Protein AF-A0A9D8X9P7-F1 (afdb_monomer_lite)

pLDDT: mean 72.31, std 16.25, range [37.06, 95.81]

Foldseek 3Di:
DPDDPPVVVVVVVVVVVDDPPVVVVVVVVVVVVVVVVVVVVVVVVVVVVVVVPDDDDFADQDLVPVCCVPCVQVVQDDSNPDGHDDDDPDDDDDPDDPDDFADPHNDPPVPDDDDDCQQWHWPDWDADPVSQKIWTWTARNQHNGDIDTWIWGDDPPNHVDIDTDWDFPDDPDDLAGWIDTPPDIDHSDDDAFAEDQDDDDPCQDCPSVVNGSDDDFQDWHQHPVVRFIWTQHPVGIDTDDDD

Sequence (243 aa):
MKRFFVTSVLLLMAATISLPASAQKRAKQIEQLTQMVEALTAKVDSLQREVDNRVPVSKPIDPEWEKWQDVRYNYGFNTAHQPIFNTVDGVLESTVMLSVRGGRGRWNNQGRPTSAFVDGGHLFEGWNGTETCRLTMLIGKYAPDLACIQVYSPKGLYRDVRHFGWVKIGSDEKNQGVDFGRYWAKTFVPFSLAALNKTPEGIHYENCQLESVGVPVGTLYYDTTVGKVRCYTNEGWRYLSFE

Radius of gyration: 32.6 Å; chains: 1; bounding box: 74×93×65 Å

Secondary structure (DSSP, 8-state):
---SSSHHHHHHHHTTS-S-HHHHHHHHHHHHHHHHHHHHHHHHHHHHHHHHT-------B-TT-GGGGSHHHHTT--TTTSBPP----S----SS-------S-S---TTS-SSS-TT-EEEEEEE-TTSS-EEEEEESSSSTT-EEEEEEE-BTTTBSS-EE--EEES-SSTT-SEEE-SS-EEESS--PPPEESSPPS-----BTTTTBSSPPTT-EEEETTTTEEEEEETTEEEEPPP-

Structure (mmCIF, N/CA/C/O backbone):
data_AF-A0A9D8X9P7-F1
#
_entry.id   AF-A0A9D8X9P7-F1
#
loop_
_atom_site.group_PDB
_atom_site.id
_atom_site.type_symbol
_atom_site.label_atom_id
_atom_site.label_alt_id
_atom_site.label_comp_id
_atom_site.label_asym_id
_atom_site.label_entity_id
_atom_site.label_seq_id
_atom_site.pdbx_PDB_ins_code
_atom_site.Cartn_x
_atom_site.Cartn_y
_atom_site.Cartn_z
_atom_site.occupancy
_atom_site.B_iso_or_equiv
_atom_site.auth_seq_id
_atom_site.auth_comp_id
_atom_site.auth_asym_id
_atom_site.auth_atom_id
_atom_site.pdbx_PDB_model_num
ATOM 1 N N . MET A 1 1 ? 47.418 69.200 -35.444 1.00 39.53 1 MET A N 1
ATOM 2 C CA . MET A 1 1 ? 46.111 69.897 -35.453 1.00 39.53 1 MET A CA 1
ATOM 3 C C . MET A 1 1 ? 45.078 69.056 -34.701 1.00 39.53 1 MET A C 1
ATOM 5 O O . MET A 1 1 ? 44.581 68.074 -35.228 1.00 39.53 1 MET A O 1
ATOM 9 N N . LYS A 1 2 ? 44.826 69.400 -33.430 1.00 43.88 2 LYS A N 1
ATOM 10 C CA . LYS A 1 2 ? 43.964 68.693 -32.460 1.00 43.88 2 LYS A CA 1
ATOM 11 C C . LYS A 1 2 ? 42.521 69.243 -32.461 1.00 43.88 2 LYS A C 1
ATOM 13 O O . LYS A 1 2 ? 42.097 69.832 -31.474 1.00 43.88 2 LYS A O 1
ATOM 18 N N . ARG A 1 3 ? 41.771 69.119 -33.564 1.00 43.03 3 ARG A N 1
ATOM 19 C CA . ARG A 1 3 ? 40.379 69.637 -33.634 1.00 43.03 3 ARG A CA 1
ATOM 20 C C . ARG A 1 3 ? 39.313 68.682 -34.185 1.00 43.03 3 ARG A C 1
ATOM 22 O O . ARG A 1 3 ? 38.150 69.050 -34.181 1.00 43.03 3 ARG A O 1
ATOM 29 N N . PHE A 1 4 ? 39.662 67.453 -34.567 1.00 37.06 4 PHE A N 1
ATOM 30 C CA . PHE A 1 4 ? 38.700 66.523 -35.184 1.00 37.06 4 PHE A CA 1
ATOM 31 C C . PHE A 1 4 ? 38.094 65.465 -34.248 1.00 37.06 4 PHE A C 1
ATOM 33 O O . PHE A 1 4 ? 37.226 64.716 -34.675 1.00 37.06 4 PHE A O 1
ATOM 40 N N . PHE A 1 5 ? 38.501 65.402 -32.975 1.00 40.38 5 PHE A N 1
ATOM 41 C CA . PHE A 1 5 ? 38.044 64.339 -32.064 1.00 40.38 5 PHE A CA 1
ATOM 42 C C . PHE A 1 5 ? 36.845 64.710 -31.176 1.00 40.38 5 PHE A C 1
ATOM 44 O O . PHE A 1 5 ? 36.192 63.824 -30.638 1.00 40.38 5 PHE A O 1
ATOM 51 N N . VAL A 1 6 ? 36.519 66.000 -31.028 1.00 44.41 6 VAL A N 1
ATOM 52 C CA . VAL A 1 6 ? 35.451 66.449 -30.108 1.00 44.41 6 VAL A CA 1
ATOM 53 C C . VAL A 1 6 ? 34.081 66.531 -30.800 1.00 44.41 6 VAL A C 1
ATOM 55 O O . VAL A 1 6 ? 33.050 66.371 -30.156 1.00 44.41 6 VAL A O 1
ATOM 58 N N . THR A 1 7 ? 34.038 66.685 -32.124 1.00 42.19 7 THR A N 1
ATOM 59 C CA . THR A 1 7 ? 32.785 66.810 -32.889 1.00 42.19 7 THR A CA 1
ATOM 60 C C . THR A 1 7 ? 32.080 65.475 -33.154 1.00 42.19 7 THR A C 1
ATOM 62 O O . THR A 1 7 ? 30.856 65.451 -33.242 1.00 42.19 7 THR A O 1
ATOM 65 N N . SER A 1 8 ? 32.806 64.353 -33.207 1.00 40.41 8 SER A N 1
ATOM 66 C CA . SER A 1 8 ? 32.207 63.042 -33.516 1.00 40.41 8 SER A CA 1
ATOM 67 C C . SER A 1 8 ? 31.489 62.387 -32.328 1.00 40.41 8 SER A C 1
ATOM 69 O O . SER A 1 8 ? 30.554 61.618 -32.532 1.00 40.41 8 SER A O 1
ATOM 71 N N . VAL A 1 9 ? 31.864 62.715 -31.086 1.00 43.59 9 VAL A N 1
ATOM 72 C CA . VAL A 1 9 ? 31.219 62.159 -29.877 1.00 43.59 9 VAL A CA 1
ATOM 73 C C . VAL A 1 9 ? 29.917 62.902 -29.535 1.00 43.59 9 VAL A C 1
ATOM 75 O O . VAL A 1 9 ? 28.959 62.292 -29.066 1.00 43.59 9 VAL A O 1
ATOM 78 N N . LEU A 1 10 ? 29.830 64.198 -29.852 1.00 41.50 10 LEU A N 1
ATOM 79 C CA . LEU A 1 10 ? 28.613 64.997 -29.658 1.00 41.50 10 LEU A CA 1
ATOM 80 C C . LEU A 1 10 ? 27.507 64.678 -30.681 1.00 41.50 10 LEU A C 1
ATOM 82 O O . LEU A 1 10 ? 26.331 64.777 -30.341 1.00 41.50 10 LEU A O 1
ATOM 86 N N . LEU A 1 11 ? 27.852 64.221 -31.894 1.00 42.88 11 LEU A N 1
ATOM 87 C CA . LEU A 1 11 ? 26.852 63.807 -32.889 1.00 42.88 11 LEU A CA 1
ATOM 88 C C . LEU A 1 11 ? 26.182 62.463 -32.552 1.00 42.88 11 LEU A C 1
ATOM 90 O O . LEU A 1 11 ? 25.001 62.288 -32.849 1.00 42.88 11 LEU A O 1
ATOM 94 N N . LEU A 1 12 ? 26.889 61.538 -31.889 1.00 44.09 12 LEU A N 1
ATOM 95 C CA . LEU A 1 12 ? 26.288 60.274 -31.441 1.00 44.09 12 LEU A CA 1
ATOM 96 C C . LEU A 1 12 ? 25.340 60.456 -30.244 1.00 44.09 12 LEU A C 1
ATOM 98 O O . LEU A 1 12 ? 24.358 59.726 -30.137 1.00 44.09 12 LEU A O 1
ATOM 102 N N . MET A 1 13 ? 25.583 61.449 -29.382 1.00 41.75 13 MET A N 1
ATOM 103 C CA . MET A 1 13 ? 24.691 61.773 -28.257 1.00 41.75 13 MET A CA 1
ATOM 104 C C . MET A 1 13 ? 23.422 62.535 -28.683 1.00 41.75 13 MET A C 1
ATOM 106 O O . MET A 1 13 ? 22.433 62.513 -27.959 1.00 41.75 13 MET A O 1
ATOM 110 N N . ALA A 1 14 ? 23.415 63.187 -29.852 1.00 43.28 14 ALA A N 1
ATOM 111 C CA . ALA A 1 14 ? 22.240 63.902 -30.368 1.00 43.28 14 ALA A CA 1
ATOM 112 C C . ALA A 1 14 ? 21.303 63.017 -31.217 1.00 43.28 14 ALA A C 1
ATOM 114 O O . ALA A 1 14 ? 20.108 63.300 -31.326 1.00 43.28 14 ALA A O 1
ATOM 115 N N . ALA A 1 15 ? 21.810 61.918 -31.785 1.00 43.78 15 ALA A N 1
ATOM 116 C CA . ALA A 1 15 ? 21.015 60.988 -32.593 1.00 43.78 15 ALA A CA 1
ATOM 117 C C . ALA A 1 15 ? 20.069 60.097 -31.764 1.00 43.78 15 ALA A C 1
ATOM 119 O O . ALA A 1 15 ? 19.165 59.470 -32.313 1.00 43.78 15 ALA A O 1
ATOM 120 N N . THR A 1 16 ? 20.220 60.066 -30.439 1.00 48.28 16 THR A N 1
ATOM 121 C CA . THR A 1 16 ? 19.308 59.338 -29.545 1.00 48.28 16 THR A CA 1
ATOM 122 C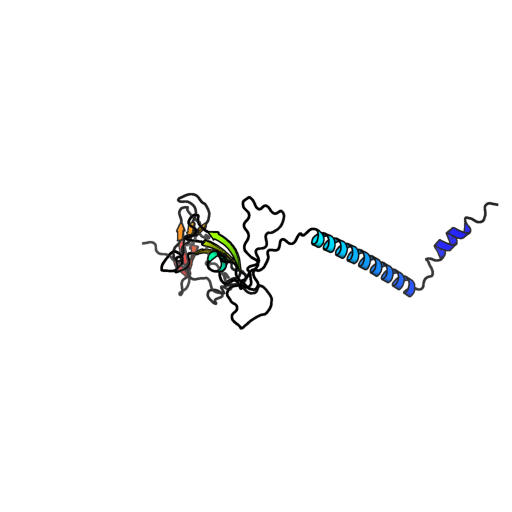 C . THR A 1 16 ? 18.041 60.132 -29.197 1.00 48.28 16 THR A C 1
ATOM 124 O O . THR A 1 16 ? 17.079 59.540 -28.708 1.00 48.28 16 THR A O 1
ATOM 127 N N . ILE A 1 17 ? 17.981 61.439 -29.500 1.00 53.12 17 ILE A N 1
ATOM 128 C CA . ILE A 1 17 ? 16.864 62.321 -29.099 1.00 53.12 17 ILE A CA 1
ATOM 129 C C . ILE A 1 17 ? 15.788 62.486 -30.200 1.00 53.12 17 ILE A C 1
ATOM 131 O O . ILE A 1 17 ? 14.725 63.037 -29.939 1.00 53.12 17 ILE A O 1
ATOM 135 N N . SER A 1 18 ? 15.979 61.967 -31.420 1.00 54.81 18 SER A N 1
ATOM 136 C CA . SER A 1 18 ? 15.056 62.235 -32.547 1.00 54.81 18 SER A CA 1
ATOM 137 C C . SER A 1 18 ? 14.603 61.004 -33.344 1.00 54.81 18 SER A C 1
ATOM 139 O O . SER A 1 18 ? 14.322 61.089 -34.538 1.00 54.81 18 SER A O 1
ATOM 141 N N . LEU A 1 19 ? 14.456 59.849 -32.692 1.00 55.78 19 LEU A N 1
ATOM 142 C CA . LEU A 1 19 ? 13.673 58.752 -33.271 1.00 55.78 19 LEU A CA 1
ATOM 143 C C . LEU A 1 19 ? 12.176 59.004 -33.011 1.00 55.78 19 LEU A C 1
ATOM 145 O O . LEU A 1 19 ? 11.810 59.279 -31.867 1.00 55.78 19 LEU A O 1
ATOM 149 N N . PRO A 1 20 ? 11.286 58.893 -34.018 1.00 65.81 20 PRO A N 1
ATOM 150 C CA . PRO A 1 20 ? 9.848 59.006 -33.788 1.00 65.81 20 PRO A CA 1
ATOM 151 C C . PRO A 1 20 ? 9.407 57.962 -32.753 1.00 65.81 20 PRO A C 1
ATOM 153 O O . PRO A 1 20 ? 9.917 56.841 -32.743 1.00 65.81 20 PRO A O 1
ATOM 156 N N . ALA A 1 21 ? 8.450 58.303 -31.884 1.00 66.00 21 ALA A N 1
ATOM 157 C CA . ALA A 1 21 ? 8.022 57.449 -30.766 1.00 66.00 21 ALA A CA 1
ATOM 158 C C . ALA A 1 21 ? 7.638 56.012 -31.192 1.00 66.00 21 ALA A C 1
ATOM 160 O O . ALA A 1 21 ? 7.800 55.059 -30.428 1.00 66.00 21 ALA A O 1
ATOM 161 N N . SER A 1 22 ? 7.188 55.829 -32.440 1.00 69.00 22 SER A N 1
ATOM 162 C CA . SER A 1 22 ? 6.924 54.521 -33.053 1.00 69.00 22 SER A CA 1
ATOM 163 C C . SER A 1 22 ? 8.190 53.678 -33.272 1.00 69.00 22 SER A C 1
ATOM 165 O O . SER A 1 22 ? 8.158 52.468 -33.048 1.00 69.00 22 SER A O 1
ATOM 167 N N . ALA A 1 23 ? 9.312 54.292 -33.653 1.00 70.38 23 ALA A N 1
ATOM 168 C CA . ALA A 1 23 ? 10.603 53.630 -33.825 1.00 70.38 23 ALA A CA 1
ATOM 169 C C . ALA A 1 23 ? 11.239 53.265 -32.475 1.00 70.38 23 ALA A C 1
ATOM 171 O O . ALA A 1 23 ? 11.752 52.158 -32.333 1.00 70.38 23 ALA A O 1
ATOM 172 N N . GLN A 1 24 ? 11.120 54.129 -31.459 1.00 71.12 24 GLN A N 1
ATOM 173 C CA . GLN A 1 24 ? 11.547 53.811 -30.087 1.00 71.12 24 GLN A CA 1
ATOM 174 C C . GLN A 1 24 ? 10.728 52.656 -29.488 1.00 71.12 24 GLN A C 1
ATOM 176 O O . GLN A 1 24 ? 11.288 51.736 -28.894 1.00 71.12 24 GLN A O 1
ATOM 181 N N . LYS A 1 25 ? 9.403 52.645 -29.701 1.00 76.88 25 LYS A N 1
ATOM 182 C CA . LYS A 1 25 ? 8.525 51.543 -29.271 1.00 76.88 25 LYS A CA 1
ATOM 183 C C . LYS A 1 25 ? 8.876 50.223 -29.964 1.00 76.88 25 LYS A C 1
ATOM 185 O O . LYS A 1 25 ? 8.899 49.184 -29.311 1.00 76.88 25 LYS A O 1
ATOM 190 N N . ARG A 1 26 ? 9.182 50.266 -31.266 1.00 80.56 26 ARG A N 1
ATOM 191 C CA . ARG A 1 26 ? 9.596 49.091 -32.045 1.00 80.56 26 ARG A CA 1
ATOM 192 C C . ARG A 1 26 ? 10.966 48.570 -31.612 1.00 80.56 26 ARG A C 1
ATOM 194 O O . ARG A 1 26 ? 11.116 47.365 -31.469 1.00 80.56 26 ARG A O 1
ATOM 201 N N . ALA A 1 27 ? 11.928 49.454 -31.346 1.00 79.81 27 ALA A N 1
ATOM 202 C CA . ALA A 1 27 ? 13.238 49.076 -30.816 1.00 79.81 27 ALA A CA 1
ATOM 203 C C . ALA A 1 27 ? 13.113 48.374 -29.456 1.00 79.81 27 ALA A C 1
ATOM 205 O O . ALA A 1 27 ? 13.672 47.298 -29.269 1.00 79.81 27 ALA A O 1
ATOM 206 N N . LYS A 1 28 ? 12.279 48.912 -28.557 1.00 83.50 28 LYS A N 1
ATOM 207 C CA . LYS A 1 28 ? 11.998 48.299 -27.252 1.00 83.50 28 LYS A CA 1
ATOM 208 C C . LYS A 1 28 ? 11.306 46.936 -27.369 1.00 83.50 28 LYS A C 1
ATOM 210 O O . LYS A 1 28 ? 11.622 46.024 -26.617 1.00 83.50 28 LYS A O 1
ATOM 215 N N . GLN A 1 29 ? 10.379 46.775 -28.317 1.00 87.06 29 GLN A N 1
ATOM 216 C CA . GLN A 1 29 ? 9.759 45.473 -28.594 1.00 87.06 29 GLN A CA 1
ATOM 217 C C . GLN A 1 29 ? 10.756 44.455 -29.151 1.00 87.06 29 GLN A C 1
ATOM 219 O O . GLN A 1 29 ? 10.705 43.293 -28.760 1.00 87.06 29 GLN A O 1
ATOM 224 N N . ILE A 1 30 ? 11.653 44.876 -30.047 1.00 88.50 30 ILE A N 1
ATOM 225 C CA . ILE A 1 30 ? 12.711 44.013 -30.586 1.00 88.50 30 ILE A CA 1
ATOM 226 C C . ILE A 1 30 ? 13.634 43.560 -29.456 1.00 88.50 30 ILE A C 1
ATOM 228 O O . ILE A 1 30 ? 13.896 42.373 -29.340 1.00 88.50 30 ILE A O 1
ATOM 232 N N . GLU A 1 31 ? 14.054 44.471 -28.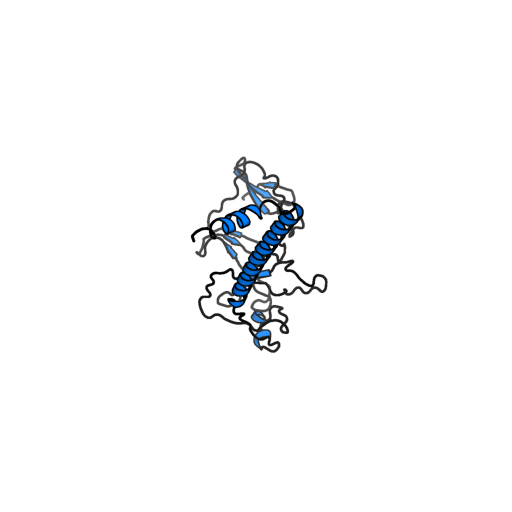581 1.00 90.69 31 GLU A N 1
ATOM 233 C CA . GLU A 1 31 ? 14.890 44.149 -27.423 1.00 90.69 31 GLU A CA 1
ATOM 234 C C . GLU A 1 31 ? 14.213 43.142 -26.478 1.00 90.69 31 GLU A C 1
ATOM 236 O O . GLU A 1 31 ? 14.822 42.146 -26.094 1.00 90.69 31 GLU A O 1
ATOM 241 N N . GLN A 1 32 ? 12.927 43.341 -26.172 1.00 91.50 32 GLN A N 1
ATOM 242 C CA . GLN A 1 32 ? 12.145 42.407 -25.352 1.00 91.50 32 GLN A CA 1
ATOM 243 C C . GLN A 1 32 ? 12.001 41.026 -26.003 1.00 91.50 32 GLN A C 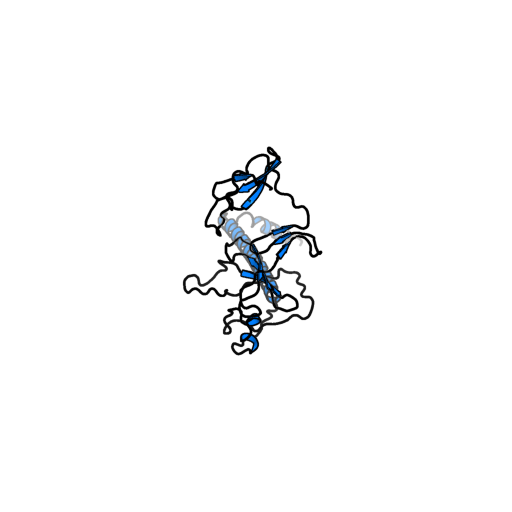1
ATOM 245 O O . GLN A 1 32 ? 12.107 40.008 -25.321 1.00 91.50 32 GLN A O 1
ATOM 250 N N . LEU A 1 33 ? 11.766 40.977 -27.317 1.00 91.94 33 LEU A N 1
ATOM 251 C CA . LEU A 1 33 ? 11.694 39.725 -28.071 1.00 91.94 33 LEU A CA 1
ATOM 252 C C . LEU A 1 33 ? 13.041 39.000 -28.069 1.00 91.94 33 LEU A C 1
ATOM 254 O O . LEU A 1 33 ? 13.066 37.797 -27.829 1.00 91.94 33 LEU A O 1
ATOM 258 N N . THR A 1 34 ? 14.146 39.718 -28.273 1.00 93.38 34 THR A N 1
ATOM 259 C CA . THR A 1 34 ? 15.499 39.152 -28.222 1.00 93.38 34 THR A CA 1
ATOM 260 C C . THR A 1 34 ? 15.790 38.553 -26.849 1.00 93.38 34 THR A C 1
ATOM 262 O O . THR A 1 34 ? 16.164 37.387 -26.768 1.00 93.38 34 THR A O 1
ATOM 265 N N . GLN A 1 35 ? 15.505 39.284 -25.766 1.00 93.19 35 GLN A N 1
ATOM 266 C CA . GLN A 1 35 ? 15.676 38.781 -24.397 1.00 93.19 35 GLN A CA 1
ATOM 267 C C . GLN A 1 35 ? 14.819 37.536 -24.122 1.00 93.19 35 GLN A C 1
ATOM 269 O O . GLN A 1 35 ? 15.267 36.590 -23.475 1.00 93.19 35 GLN A O 1
ATOM 274 N N . MET A 1 36 ? 13.585 37.502 -24.631 1.00 92.56 36 MET A N 1
ATOM 275 C CA . MET A 1 36 ? 12.705 36.343 -24.480 1.00 92.56 36 MET A CA 1
ATOM 276 C C . MET A 1 36 ? 13.218 35.123 -25.259 1.00 92.56 36 MET A C 1
ATOM 278 O O . MET A 1 36 ? 13.142 34.003 -24.755 1.00 92.56 36 MET A O 1
ATOM 282 N N . VAL A 1 37 ? 13.761 35.324 -26.464 1.00 94.62 37 VAL A N 1
ATOM 283 C CA . VAL A 1 37 ? 14.373 34.257 -27.273 1.00 94.62 37 VAL A CA 1
ATOM 284 C C . VAL A 1 37 ? 15.640 33.719 -26.609 1.00 94.62 37 VAL A C 1
ATOM 286 O O . VAL A 1 37 ? 15.826 32.504 -26.563 1.00 94.62 37 VAL A O 1
ATOM 289 N N . GLU A 1 38 ? 16.481 34.584 -26.045 1.00 95.81 38 GLU A N 1
ATOM 290 C CA . GLU A 1 38 ? 17.670 34.176 -25.288 1.00 95.81 38 GLU A CA 1
ATOM 291 C C . GLU A 1 38 ? 17.289 33.337 -24.062 1.00 95.81 38 GLU A C 1
ATOM 293 O O . GLU A 1 38 ? 17.834 32.252 -23.854 1.00 95.81 38 GLU A O 1
ATOM 298 N N . ALA A 1 39 ? 16.287 33.780 -23.296 1.00 92.94 39 ALA A N 1
ATOM 299 C CA . ALA A 1 39 ? 15.790 33.040 -22.139 1.00 92.94 39 ALA A CA 1
ATOM 300 C C . ALA A 1 39 ? 15.185 31.680 -22.527 1.00 92.94 39 ALA A C 1
ATOM 302 O O . ALA A 1 39 ? 15.387 30.684 -21.827 1.00 92.94 39 ALA A O 1
ATOM 303 N N . LEU A 1 40 ? 14.454 31.616 -23.644 1.00 93.06 40 LEU A N 1
ATOM 304 C CA . LEU A 1 40 ? 13.873 30.367 -24.130 1.00 93.06 40 LEU A CA 1
ATOM 305 C C . LEU A 1 40 ? 14.958 29.400 -24.613 1.00 93.06 40 LEU A C 1
ATOM 307 O O . LEU A 1 40 ? 14.907 28.225 -24.262 1.00 93.06 40 LEU A O 1
ATOM 311 N N . THR A 1 41 ? 15.957 29.899 -25.343 1.00 94.06 41 THR A N 1
ATOM 312 C CA . THR A 1 41 ? 17.115 29.113 -25.795 1.00 94.06 41 THR A CA 1
ATOM 313 C C . THR A 1 41 ? 17.867 28.526 -24.603 1.00 94.06 41 THR A C 1
ATOM 315 O O . THR A 1 41 ? 18.046 27.315 -24.532 1.00 94.06 41 THR A O 1
ATOM 318 N N . ALA A 1 42 ? 18.175 29.338 -23.586 1.00 92.50 42 ALA A N 1
ATOM 319 C CA . ALA A 1 42 ? 18.829 28.861 -22.367 1.00 92.50 42 ALA A CA 1
ATOM 320 C C . ALA A 1 42 ? 18.007 27.782 -21.636 1.00 92.50 42 ALA A C 1
ATOM 322 O O . ALA A 1 42 ? 18.563 26.828 -21.084 1.00 92.50 42 ALA A O 1
ATOM 323 N N . LYS A 1 43 ? 16.673 27.902 -21.646 1.00 91.56 43 LYS A N 1
ATOM 324 C CA . LYS A 1 43 ? 15.777 26.894 -21.069 1.00 91.56 43 LYS A CA 1
ATOM 325 C C . LYS A 1 43 ? 15.770 25.599 -21.882 1.00 91.56 43 LYS A C 1
ATOM 327 O O . LYS A 1 43 ? 15.785 24.527 -21.283 1.00 91.56 43 LYS A O 1
ATOM 332 N N . VAL A 1 44 ? 15.776 25.683 -23.212 1.00 93.62 44 VAL A N 1
ATOM 333 C CA . VAL A 1 44 ? 15.887 24.519 -24.106 1.00 93.62 44 VAL A CA 1
ATOM 334 C C . VAL A 1 44 ? 17.220 23.805 -23.885 1.00 93.62 44 VAL A C 1
ATOM 336 O O . VAL A 1 44 ? 17.214 22.602 -23.645 1.00 93.62 44 VAL A O 1
ATOM 339 N N . ASP A 1 45 ? 18.335 24.533 -23.836 1.00 91.62 45 ASP A N 1
ATOM 340 C CA . ASP A 1 45 ? 19.668 23.961 -23.600 1.00 91.62 45 ASP A CA 1
ATOM 341 C C . ASP A 1 45 ? 19.796 23.320 -22.210 1.00 91.62 45 ASP A C 1
ATOM 343 O O . ASP A 1 45 ? 20.498 22.325 -22.015 1.00 91.62 45 ASP A O 1
ATOM 347 N N . SER A 1 46 ? 19.127 23.890 -21.206 1.00 87.56 46 SER A N 1
ATOM 348 C CA . SER A 1 46 ? 19.042 23.293 -19.871 1.00 87.56 46 SER A CA 1
ATOM 349 C C . SER A 1 46 ? 18.259 21.980 -19.890 1.00 87.56 46 SER A C 1
ATOM 351 O O . SER A 1 46 ? 18.713 20.992 -19.318 1.00 87.56 46 SER A O 1
ATOM 353 N N . LEU A 1 47 ? 17.104 21.952 -20.558 1.00 84.88 47 LEU A N 1
ATOM 354 C CA . LEU A 1 47 ? 16.275 20.750 -20.670 1.00 84.88 47 LEU A CA 1
ATOM 355 C C . LEU A 1 47 ? 16.970 19.657 -21.486 1.00 84.88 47 LEU A C 1
ATOM 357 O O . LEU A 1 47 ? 16.903 18.490 -21.112 1.00 84.88 47 LEU A O 1
ATOM 361 N N . GLN A 1 48 ? 17.675 20.026 -22.556 1.00 84.88 48 GLN A N 1
ATOM 362 C CA . GLN A 1 48 ? 18.432 19.080 -23.372 1.00 84.88 48 GLN A CA 1
ATOM 363 C C . GLN A 1 48 ? 19.538 18.409 -22.549 1.00 84.88 48 GLN A C 1
ATOM 365 O O . GLN A 1 48 ? 19.628 17.186 -22.541 1.00 84.88 48 GLN A O 1
ATOM 370 N N . ARG A 1 49 ? 20.294 19.177 -21.751 1.00 82.00 49 ARG A N 1
ATOM 371 C CA . ARG A 1 49 ? 21.295 18.612 -20.828 1.00 82.00 49 ARG A CA 1
ATOM 372 C C . ARG A 1 49 ? 20.688 17.669 -19.788 1.00 82.00 49 ARG A C 1
ATOM 374 O O . ARG A 1 49 ? 21.300 16.661 -19.451 1.00 82.00 49 ARG A O 1
ATOM 381 N N . GLU A 1 50 ? 19.494 17.961 -19.272 1.00 76.69 50 GLU A N 1
ATOM 382 C CA . GLU A 1 50 ? 18.799 17.041 -18.360 1.00 76.69 50 GLU A CA 1
ATOM 383 C C . GLU A 1 50 ? 18.358 15.736 -19.034 1.00 76.69 50 GLU A C 1
ATOM 385 O O . GLU A 1 50 ? 18.298 14.703 -18.364 1.00 76.69 50 GLU A O 1
ATOM 390 N N . VAL A 1 51 ? 18.031 15.771 -20.328 1.00 75.31 51 VAL A N 1
ATOM 391 C CA . VAL A 1 51 ? 17.704 14.579 -21.122 1.00 75.31 51 VAL A CA 1
ATOM 392 C C . VAL A 1 51 ? 18.967 13.771 -21.414 1.00 75.31 51 VAL A C 1
ATOM 394 O O . VAL A 1 51 ? 18.967 12.564 -21.186 1.00 75.31 51 VAL A O 1
ATOM 397 N N . ASP A 1 52 ? 20.048 14.430 -21.828 1.00 77.62 52 ASP A N 1
ATOM 398 C CA . ASP A 1 52 ? 21.319 13.785 -22.178 1.00 77.62 52 ASP A CA 1
ATOM 399 C C . ASP A 1 52 ? 21.987 13.114 -20.963 1.00 77.62 52 ASP A C 1
ATOM 401 O O . ASP A 1 52 ? 22.648 12.085 -21.094 1.00 77.62 52 ASP A O 1
ATOM 405 N N . ASN A 1 53 ? 21.756 13.641 -19.756 1.00 74.44 53 ASN A N 1
ATOM 406 C CA . ASN A 1 53 ? 22.245 13.055 -18.504 1.00 74.44 53 ASN A CA 1
ATOM 407 C C . ASN A 1 53 ? 21.440 11.832 -18.024 1.00 74.44 53 ASN A C 1
ATOM 409 O O . ASN A 1 53 ? 21.753 11.261 -16.976 1.00 74.44 53 ASN A O 1
ATOM 413 N N . ARG A 1 54 ? 20.394 11.411 -18.745 1.00 66.56 54 ARG A N 1
ATOM 414 C CA . ARG A 1 54 ? 19.629 10.200 -18.424 1.00 66.56 54 ARG A CA 1
ATOM 415 C C . ARG A 1 54 ? 20.054 9.078 -19.357 1.00 66.56 54 ARG A C 1
ATOM 417 O O . ARG A 1 54 ? 19.795 9.125 -20.551 1.00 66.56 54 ARG A O 1
ATOM 424 N N . VAL A 1 55 ? 20.625 8.015 -18.798 1.00 65.12 55 VAL A N 1
ATOM 425 C CA . VAL A 1 55 ? 20.839 6.765 -19.537 1.00 65.12 55 VAL A CA 1
ATOM 426 C C . VAL A 1 55 ? 19.578 5.907 -19.391 1.00 65.12 55 VAL A C 1
ATOM 428 O O . VAL A 1 55 ? 19.317 5.411 -18.291 1.00 65.12 55 VAL A O 1
ATOM 431 N N . PRO A 1 56 ? 18.756 5.725 -20.444 1.00 62.56 56 PRO A N 1
ATOM 432 C CA . PRO A 1 56 ? 17.620 4.822 -20.370 1.00 62.56 56 PRO A CA 1
ATOM 433 C C . PRO A 1 56 ? 18.132 3.385 -20.254 1.00 62.56 56 PRO A C 1
ATOM 435 O O . PRO A 1 56 ? 18.654 2.807 -21.205 1.00 62.56 56 PRO A O 1
ATOM 438 N N . VAL A 1 57 ? 17.961 2.786 -19.080 1.00 68.06 57 VAL A N 1
ATOM 439 C CA . VAL A 1 57 ? 18.161 1.347 -18.908 1.00 68.06 57 VAL A CA 1
ATOM 440 C C . VAL A 1 57 ? 16.908 0.653 -19.432 1.00 68.06 57 VAL A C 1
ATOM 442 O O . VAL A 1 57 ? 15.841 0.746 -18.827 1.00 68.06 57 VAL A O 1
ATOM 445 N N . SER A 1 58 ? 17.024 -0.016 -20.578 1.00 71.31 58 SER A N 1
ATOM 446 C CA . SER A 1 58 ? 15.939 -0.803 -21.169 1.00 71.31 58 SER A CA 1
ATOM 447 C C . SER A 1 58 ? 16.305 -2.283 -21.200 1.00 71.31 58 SER A C 1
ATOM 449 O O . SER A 1 58 ? 17.469 -2.658 -21.345 1.00 71.31 58 SER A O 1
ATOM 451 N N . LYS A 1 59 ? 15.298 -3.135 -21.023 1.00 80.12 59 LYS A N 1
ATOM 452 C CA . LYS A 1 59 ? 15.402 -4.582 -21.217 1.00 80.12 59 LYS A CA 1
ATOM 453 C C . LYS A 1 59 ? 14.608 -4.968 -22.466 1.00 80.12 59 LYS A C 1
ATOM 455 O O . LYS A 1 59 ? 13.639 -4.275 -22.788 1.00 80.12 59 LYS A O 1
ATOM 460 N N . PRO A 1 60 ? 15.004 -6.036 -23.178 1.00 87.00 60 PRO A N 1
ATOM 461 C CA . PRO A 1 60 ? 14.247 -6.507 -24.327 1.00 87.00 60 PRO A CA 1
ATOM 462 C C . PRO A 1 60 ? 12.865 -7.009 -23.897 1.00 87.00 60 PRO A C 1
ATOM 464 O O . PRO A 1 60 ? 12.660 -7.418 -22.752 1.00 87.00 60 PRO A O 1
ATOM 467 N N . ILE A 1 61 ? 11.925 -6.975 -24.833 1.00 89.50 61 ILE A N 1
ATOM 468 C CA . ILE A 1 61 ? 10.647 -7.674 -24.711 1.00 89.50 61 ILE A CA 1
ATOM 469 C C . ILE A 1 61 ? 10.862 -9.073 -25.285 1.00 89.50 61 ILE A C 1
ATOM 471 O O . ILE A 1 61 ? 11.312 -9.203 -26.422 1.00 89.50 61 ILE A O 1
ATOM 475 N N . ASP A 1 62 ? 10.546 -10.094 -24.498 1.00 91.75 62 ASP A N 1
ATOM 476 C CA . ASP A 1 62 ? 10.601 -11.496 -24.909 1.00 91.75 62 ASP A CA 1
ATOM 477 C C . ASP A 1 62 ? 9.287 -12.168 -24.494 1.00 91.75 62 ASP A C 1
ATOM 479 O O . ASP A 1 62 ? 9.130 -12.510 -23.320 1.00 91.75 62 ASP A O 1
ATOM 483 N N . PRO A 1 63 ? 8.312 -12.310 -25.409 1.00 90.31 63 PRO A N 1
ATOM 484 C CA . PRO A 1 63 ? 7.019 -12.916 -25.098 1.00 90.31 63 PRO A CA 1
ATOM 485 C C . PRO A 1 63 ? 7.105 -14.400 -24.727 1.00 90.31 63 PRO A C 1
ATOM 487 O O . PRO A 1 63 ? 6.203 -14.897 -24.055 1.00 90.31 63 PRO A O 1
ATOM 490 N N . GLU A 1 64 ? 8.186 -15.076 -25.124 1.00 93.31 64 GLU A N 1
ATOM 491 C CA . GLU A 1 64 ? 8.421 -16.508 -24.916 1.00 93.31 64 GLU A CA 1
ATOM 492 C C . GLU A 1 64 ? 9.300 -16.781 -23.686 1.00 93.31 64 GLU A C 1
ATOM 494 O O . GLU A 1 64 ? 9.672 -17.926 -23.420 1.00 93.31 64 GLU A O 1
ATOM 499 N N . TRP A 1 65 ? 9.631 -15.745 -22.905 1.00 92.94 65 TRP A N 1
ATOM 500 C CA . TRP A 1 65 ? 10.437 -15.894 -21.699 1.00 92.94 65 TRP A CA 1
ATOM 501 C C . TRP A 1 65 ? 9.788 -16.893 -20.729 1.00 92.94 65 TRP A C 1
ATOM 503 O O . TRP A 1 65 ? 8.682 -16.675 -20.233 1.00 92.94 65 TRP A O 1
ATOM 513 N N . GLU A 1 66 ? 10.499 -17.982 -20.419 1.00 91.62 66 GLU A N 1
ATOM 514 C CA . GLU A 1 66 ? 9.984 -19.135 -19.659 1.00 91.62 66 GLU A CA 1
ATOM 515 C C . GLU A 1 66 ? 9.302 -18.738 -18.339 1.00 91.62 66 GLU A C 1
ATOM 517 O O . GLU A 1 66 ? 8.275 -19.301 -17.951 1.00 91.62 66 GLU A O 1
ATOM 522 N N . LYS A 1 67 ? 9.821 -17.705 -17.663 1.00 88.50 67 LYS A N 1
ATOM 523 C CA . LYS A 1 67 ? 9.272 -17.240 -16.385 1.00 88.50 67 LYS A CA 1
ATOM 524 C C . LYS A 1 67 ? 7.888 -16.597 -16.498 1.00 88.50 67 LYS A C 1
ATOM 526 O O . LYS A 1 67 ? 7.241 -16.423 -15.471 1.00 88.50 67 LYS A O 1
ATOM 531 N N . TRP A 1 68 ? 7.371 -16.309 -17.693 1.00 86.19 68 TRP A N 1
ATOM 532 C CA . TRP A 1 68 ? 5.962 -15.933 -17.861 1.00 86.19 68 TRP A CA 1
ATOM 533 C C . TRP A 1 68 ? 4.983 -17.061 -17.498 1.00 86.19 68 TRP A C 1
ATOM 535 O O . TRP A 1 68 ? 3.799 -16.798 -17.310 1.00 86.19 68 TRP A O 1
ATOM 545 N N . GLN A 1 69 ? 5.433 -18.306 -17.346 1.00 84.62 69 GLN A N 1
ATOM 546 C CA . GLN A 1 69 ? 4.606 -19.381 -16.775 1.00 84.62 69 GLN A CA 1
ATOM 547 C C . GLN A 1 69 ? 4.343 -19.170 -15.273 1.00 84.62 69 GLN A C 1
ATOM 549 O O . GLN A 1 69 ? 3.371 -19.674 -14.714 1.00 84.62 69 GLN A O 1
ATOM 554 N N . ASP A 1 70 ? 5.199 -18.397 -14.608 1.00 81.50 70 ASP A N 1
ATOM 555 C CA . ASP A 1 70 ? 5.140 -18.159 -13.179 1.00 81.50 70 ASP A CA 1
ATOM 556 C C . ASP A 1 70 ? 4.399 -16.853 -12.870 1.00 81.50 70 ASP A C 1
ATOM 558 O O . ASP A 1 70 ? 4.712 -15.765 -13.364 1.00 81.50 70 ASP A O 1
ATOM 562 N N . VAL A 1 71 ? 3.388 -16.963 -12.005 1.00 72.69 71 VAL A N 1
ATOM 563 C CA . VAL A 1 71 ? 2.499 -15.856 -11.643 1.00 72.69 71 VAL A CA 1
ATOM 564 C C . VAL A 1 71 ? 3.237 -14.666 -11.027 1.00 72.69 71 VAL A C 1
ATOM 566 O O . VAL A 1 71 ? 2.733 -13.547 -11.137 1.00 72.69 71 VAL A O 1
ATOM 569 N N . ARG A 1 72 ? 4.405 -14.879 -10.401 1.00 73.44 72 ARG A N 1
ATOM 570 C CA . ARG A 1 72 ? 5.252 -13.816 -9.831 1.00 73.44 72 ARG A CA 1
ATOM 571 C C . ARG A 1 72 ? 5.727 -12.845 -10.907 1.00 73.44 72 ARG A C 1
ATOM 573 O O . ARG A 1 72 ? 5.843 -11.655 -10.633 1.00 73.44 72 ARG A O 1
ATOM 580 N N . TYR A 1 73 ? 5.957 -13.348 -12.118 1.00 76.94 73 TYR A N 1
ATOM 581 C CA . TYR A 1 73 ? 6.454 -12.566 -13.245 1.00 76.94 73 TYR A CA 1
ATOM 582 C C . TYR A 1 73 ? 5.335 -12.196 -14.215 1.00 76.94 73 TYR A C 1
ATOM 584 O O . TYR A 1 73 ? 5.275 -11.060 -14.667 1.00 76.94 73 TYR A O 1
ATOM 592 N N . ASN A 1 74 ? 4.412 -13.115 -14.502 1.00 72.06 74 ASN A N 1
ATOM 593 C CA . ASN A 1 74 ? 3.332 -12.867 -15.452 1.00 72.06 74 ASN A CA 1
ATOM 594 C C . ASN A 1 74 ? 2.323 -11.851 -14.922 1.00 72.06 74 ASN A C 1
ATOM 596 O O . ASN A 1 74 ? 1.953 -10.959 -15.662 1.00 72.06 74 ASN A O 1
ATOM 600 N N . TYR A 1 75 ? 1.879 -11.970 -13.664 1.00 65.81 75 TYR A N 1
ATOM 601 C CA . TYR A 1 75 ? 0.873 -11.156 -12.952 1.00 65.81 75 TYR A CA 1
ATOM 602 C C . TYR A 1 75 ? -0.137 -10.292 -13.767 1.00 65.81 75 TYR A C 1
ATOM 604 O O . TYR A 1 75 ? -0.602 -9.258 -13.287 1.00 65.81 75 TYR A O 1
ATOM 612 N N . GLY A 1 76 ? -0.579 -10.729 -14.954 1.00 63.03 76 GLY A N 1
ATOM 613 C CA . GLY A 1 76 ? -1.473 -9.961 -15.829 1.00 63.03 76 GLY A CA 1
ATOM 614 C C . GLY A 1 76 ? -0.810 -8.925 -16.742 1.00 63.03 76 GLY A C 1
ATOM 615 O O . GLY A 1 76 ? -1.525 -8.109 -17.320 1.00 63.03 76 GLY A O 1
ATOM 616 N N . PHE A 1 77 ? 0.514 -8.939 -16.868 1.00 71.50 77 PHE A N 1
ATOM 617 C CA . PHE A 1 77 ? 1.240 -8.191 -17.882 1.00 71.50 77 PHE A CA 1
ATOM 618 C C . PHE A 1 77 ? 0.947 -8.746 -19.276 1.00 71.50 77 PHE A C 1
ATOM 620 O O . PHE A 1 77 ? 0.777 -9.947 -19.475 1.00 71.50 77 PHE A O 1
ATOM 627 N N . ASN A 1 78 ? 0.915 -7.851 -20.261 1.00 74.19 78 ASN A N 1
ATOM 628 C CA . ASN A 1 78 ? 0.916 -8.258 -21.656 1.00 74.19 78 ASN A CA 1
ATOM 629 C C . ASN A 1 78 ? 2.363 -8.567 -22.071 1.00 74.19 78 ASN A C 1
ATOM 631 O O . ASN A 1 78 ? 3.170 -7.647 -22.230 1.00 74.19 78 ASN A O 1
ATOM 635 N N . THR A 1 79 ? 2.680 -9.851 -22.239 1.00 81.81 79 THR A N 1
ATOM 636 C CA . THR A 1 79 ? 4.035 -10.342 -22.545 1.00 81.81 79 THR A CA 1
ATOM 637 C C . THR A 1 79 ? 4.575 -9.817 -23.878 1.00 81.81 79 THR A C 1
ATOM 639 O O . THR A 1 79 ? 5.784 -9.708 -24.040 1.00 81.81 79 THR A O 1
ATOM 642 N N . ALA A 1 80 ? 3.703 -9.381 -24.797 1.00 82.88 80 ALA A N 1
ATOM 643 C CA . ALA A 1 80 ? 4.092 -8.749 -26.059 1.00 82.88 80 ALA A CA 1
ATOM 644 C C . ALA A 1 80 ? 4.579 -7.293 -25.915 1.00 82.88 80 ALA A C 1
ATOM 646 O O . ALA A 1 80 ? 5.088 -6.717 -26.874 1.00 82.88 80 ALA A O 1
ATOM 647 N N . HIS A 1 81 ? 4.412 -6.675 -24.742 1.00 79.12 81 HIS A N 1
ATOM 648 C CA . HIS A 1 81 ? 4.750 -5.264 -24.513 1.00 79.12 81 HIS A CA 1
ATOM 649 C C . HIS A 1 81 ? 5.615 -5.023 -23.272 1.00 79.12 81 HIS A C 1
ATOM 651 O O . HIS A 1 81 ? 6.159 -3.929 -23.122 1.00 79.12 81 HIS A O 1
ATOM 657 N N . GLN A 1 82 ? 5.718 -5.997 -22.367 1.00 79.81 82 GLN A N 1
ATOM 658 C CA . GLN A 1 82 ? 6.427 -5.842 -21.103 1.00 79.81 82 GLN A CA 1
ATOM 659 C C . GLN A 1 82 ? 7.897 -6.275 -21.250 1.00 79.81 82 GLN A C 1
ATOM 661 O O . GLN A 1 82 ? 8.150 -7.421 -21.623 1.00 79.81 82 GLN A O 1
ATOM 666 N N . PRO A 1 83 ? 8.877 -5.403 -20.940 1.00 83.25 83 PRO A N 1
ATOM 667 C CA . PRO A 1 83 ? 10.279 -5.802 -20.861 1.00 83.25 83 PRO A CA 1
ATOM 668 C C . PRO A 1 83 ? 10.497 -6.933 -19.853 1.00 83.25 83 PRO A C 1
ATOM 670 O O . PRO A 1 83 ? 9.830 -6.968 -18.813 1.00 83.25 83 PRO A O 1
ATOM 673 N N . ILE A 1 84 ? 11.462 -7.815 -20.127 1.00 85.00 84 ILE A N 1
ATOM 674 C CA . ILE A 1 84 ? 11.826 -8.886 -19.194 1.00 85.00 84 ILE A CA 1
ATOM 675 C C . ILE A 1 84 ? 12.275 -8.316 -17.844 1.00 85.00 84 ILE A C 1
ATOM 677 O O . ILE A 1 84 ? 12.913 -7.263 -17.754 1.00 85.00 84 ILE A O 1
ATOM 681 N N . PHE A 1 85 ? 11.928 -9.041 -16.785 1.00 77.19 85 PHE A N 1
ATOM 682 C CA . PHE A 1 85 ? 12.277 -8.718 -15.405 1.00 77.19 85 PHE A CA 1
ATOM 683 C C . PHE A 1 85 ? 13.798 -8.594 -15.202 1.00 77.19 85 PHE A C 1
ATOM 685 O O . PHE A 1 85 ? 14.588 -9.261 -15.873 1.00 77.19 85 PHE A O 1
ATOM 692 N N . ASN A 1 86 ? 14.212 -7.778 -14.229 1.00 76.06 86 ASN A N 1
ATOM 693 C CA . ASN A 1 86 ? 15.609 -7.641 -13.822 1.00 76.06 86 ASN A CA 1
ATOM 694 C C . ASN A 1 86 ? 15.731 -7.619 -12.293 1.00 76.06 86 ASN A C 1
ATOM 696 O O . ASN A 1 86 ? 14.833 -7.119 -11.616 1.00 76.06 86 ASN A O 1
ATOM 700 N N . THR A 1 87 ? 16.856 -8.104 -11.771 1.00 76.19 87 THR A N 1
ATOM 701 C CA . THR A 1 87 ? 17.215 -8.023 -10.349 1.00 76.19 87 THR A CA 1
ATOM 702 C C . THR A 1 87 ? 18.343 -7.022 -10.130 1.00 76.19 87 THR A C 1
ATOM 704 O O . THR A 1 87 ? 19.151 -6.762 -11.023 1.00 76.19 87 THR A O 1
ATOM 707 N N . VAL A 1 88 ? 18.380 -6.446 -8.929 1.00 77.38 88 VAL A N 1
ATOM 708 C CA . VAL A 1 88 ? 19.523 -5.691 -8.414 1.00 77.38 88 VAL A CA 1
ATOM 709 C C . VAL A 1 88 ? 19.982 -6.420 -7.159 1.00 77.38 88 VAL A C 1
ATOM 711 O O . VAL A 1 88 ? 19.297 -6.377 -6.141 1.00 77.38 88 VAL A O 1
ATOM 714 N N . ASP A 1 89 ? 21.118 -7.107 -7.247 1.00 75.81 89 ASP A N 1
ATOM 715 C CA . ASP A 1 89 ? 21.713 -7.824 -6.118 1.00 75.81 89 ASP A CA 1
ATOM 716 C C . ASP A 1 89 ? 22.612 -6.860 -5.334 1.00 75.81 89 ASP A C 1
ATOM 718 O O . ASP A 1 89 ? 23.829 -6.816 -5.510 1.00 75.81 89 ASP A O 1
ATOM 722 N N . GLY A 1 90 ? 21.991 -6.002 -4.521 1.00 78.44 90 GLY A N 1
ATOM 723 C CA . GLY A 1 90 ? 22.689 -4.982 -3.740 1.00 78.44 90 GLY A CA 1
ATOM 724 C C . GLY A 1 90 ? 21.788 -3.825 -3.314 1.00 78.44 90 GLY A C 1
ATOM 725 O O . GLY A 1 90 ? 20.564 -3.897 -3.405 1.00 78.44 90 GLY A O 1
ATOM 726 N N . VAL A 1 91 ? 22.404 -2.742 -2.838 1.00 78.62 91 VAL A N 1
ATOM 727 C CA . VAL A 1 91 ? 21.684 -1.523 -2.448 1.00 78.62 91 VAL A CA 1
ATOM 728 C C . VAL A 1 91 ? 21.386 -0.688 -3.694 1.00 78.62 91 VAL A C 1
ATOM 730 O O . VAL A 1 91 ? 22.295 -0.339 -4.445 1.00 78.62 91 VAL A O 1
ATOM 733 N N . LEU A 1 92 ? 20.112 -0.349 -3.905 1.00 77.94 92 LEU A N 1
ATOM 734 C CA . LEU A 1 92 ? 19.692 0.641 -4.895 1.00 77.94 92 LEU A CA 1
ATOM 735 C C . LEU A 1 92 ? 19.506 1.994 -4.197 1.00 77.94 92 LEU A C 1
ATOM 737 O O . LEU A 1 92 ? 18.479 2.226 -3.563 1.00 77.94 92 LEU A O 1
ATOM 741 N N . GLU A 1 93 ? 20.485 2.886 -4.328 1.00 75.50 93 GLU A N 1
ATOM 742 C CA . GLU A 1 93 ? 20.375 4.273 -3.863 1.00 75.50 93 GLU A CA 1
ATOM 743 C C . GLU A 1 93 ? 20.055 5.207 -5.033 1.00 75.50 93 GLU A C 1
ATOM 745 O O . GLU A 1 93 ? 20.568 5.050 -6.142 1.00 75.50 93 GLU A O 1
ATOM 750 N N . SER A 1 94 ? 19.194 6.196 -4.796 1.00 76.00 94 SER A N 1
ATOM 751 C CA . SER A 1 94 ? 18.852 7.210 -5.789 1.00 76.00 94 SER A CA 1
ATOM 752 C C . SER A 1 94 ? 18.766 8.579 -5.130 1.00 76.00 94 SER A C 1
ATOM 754 O O . SER A 1 94 ? 18.136 8.734 -4.088 1.00 76.00 94 SER A O 1
ATOM 756 N N . THR A 1 95 ? 19.378 9.588 -5.751 1.00 75.12 95 THR A N 1
ATOM 757 C CA . THR A 1 95 ? 19.247 11.000 -5.349 1.00 75.12 95 THR A CA 1
ATOM 758 C C . THR A 1 95 ? 17.967 11.644 -5.886 1.00 75.12 95 THR A C 1
ATOM 760 O O . THR A 1 95 ? 17.701 12.817 -5.627 1.00 75.12 95 THR A O 1
ATOM 763 N N . VAL A 1 96 ? 17.170 10.888 -6.644 1.00 70.38 96 VAL A N 1
ATOM 764 C CA . VAL A 1 96 ? 15.903 11.318 -7.234 1.00 70.38 96 VAL A CA 1
ATOM 765 C C . VAL A 1 96 ? 14.769 10.389 -6.805 1.00 70.38 96 VAL A C 1
ATOM 767 O O . VAL A 1 96 ? 14.979 9.297 -6.282 1.00 70.38 96 VAL A O 1
ATOM 770 N N . MET A 1 97 ? 13.532 10.825 -7.038 1.00 61.88 97 MET A N 1
ATOM 771 C CA . MET A 1 97 ? 12.350 10.015 -6.758 1.00 61.88 97 MET A CA 1
ATOM 772 C C . MET A 1 97 ? 12.311 8.770 -7.657 1.00 61.88 97 MET A C 1
ATOM 774 O O . MET A 1 97 ? 12.235 8.880 -8.883 1.00 61.88 97 MET A O 1
ATOM 778 N N . LEU A 1 98 ? 12.254 7.586 -7.043 1.00 66.19 98 LEU A N 1
ATOM 779 C CA . LEU A 1 98 ? 11.867 6.354 -7.727 1.00 66.19 98 LEU A CA 1
ATOM 780 C C . LEU A 1 98 ? 10.355 6.383 -7.983 1.00 66.19 98 LEU A C 1
ATOM 782 O O . LEU A 1 98 ? 9.547 6.109 -7.098 1.00 66.19 98 LEU A O 1
ATOM 786 N N . SER A 1 99 ? 9.958 6.748 -9.201 1.00 58.41 99 SER A N 1
ATOM 787 C CA . SER A 1 99 ? 8.554 6.702 -9.615 1.00 58.41 99 SER A CA 1
ATOM 788 C C . SER A 1 99 ? 8.217 5.305 -10.133 1.00 58.41 99 SER A C 1
ATOM 790 O O . SER A 1 99 ? 8.517 4.964 -11.279 1.00 58.41 99 SER A O 1
ATOM 792 N N . VAL A 1 100 ? 7.573 4.491 -9.294 1.00 59.41 100 VAL A N 1
ATOM 793 C CA . VAL A 1 100 ? 6.972 3.228 -9.735 1.00 59.41 100 VAL A CA 1
ATOM 794 C C . VAL A 1 100 ? 5.685 3.560 -10.474 1.00 59.41 100 VAL A C 1
ATOM 796 O O . VAL A 1 100 ? 4.648 3.849 -9.876 1.00 59.41 100 VAL A O 1
ATOM 799 N N . ARG A 1 101 ? 5.752 3.549 -11.805 1.00 50.50 101 ARG A N 1
ATOM 800 C CA . ARG A 1 101 ? 4.550 3.621 -12.626 1.00 50.50 101 ARG A CA 1
ATOM 801 C C . ARG A 1 101 ? 3.988 2.216 -12.736 1.00 50.50 101 ARG A C 1
ATOM 803 O O . ARG A 1 101 ? 4.585 1.377 -13.405 1.00 50.50 101 ARG A O 1
ATOM 810 N N . GLY A 1 102 ? 2.856 1.964 -12.081 1.00 48.34 102 GLY A N 1
ATOM 811 C CA . GLY A 1 102 ? 2.090 0.749 -12.335 1.00 48.34 102 GLY A CA 1
ATOM 812 C C . GLY A 1 102 ? 1.911 0.594 -13.845 1.00 48.34 102 GLY A C 1
ATOM 813 O O . GLY A 1 102 ? 1.424 1.512 -14.508 1.00 48.34 102 GLY A O 1
ATOM 814 N N . GLY A 1 103 ? 2.367 -0.530 -14.403 1.00 42.62 103 GLY A N 1
ATOM 815 C CA . GLY A 1 103 ? 2.040 -0.875 -15.784 1.00 42.62 103 GLY A CA 1
ATOM 816 C C . GLY A 1 103 ? 0.523 -0.845 -15.942 1.00 42.62 103 GLY A C 1
ATOM 817 O O . GLY A 1 103 ? -0.181 -1.109 -14.966 1.00 42.62 103 GLY A O 1
ATOM 818 N N . ARG A 1 104 ? 0.027 -0.485 -17.138 1.00 46.53 104 ARG A N 1
ATOM 819 C CA . ARG A 1 104 ? -1.404 -0.546 -17.490 1.00 46.53 104 ARG A CA 1
ATOM 820 C C . ARG A 1 104 ? -1.989 -1.813 -16.872 1.00 46.53 104 ARG A C 1
ATOM 822 O O . ARG A 1 104 ? -1.613 -2.909 -17.278 1.00 46.53 104 ARG A O 1
ATOM 829 N N . GLY A 1 105 ? -2.765 -1.637 -15.804 1.00 42.56 105 GLY A N 1
ATOM 830 C CA . GLY A 1 105 ? -3.089 -2.725 -14.897 1.00 42.56 105 GLY A CA 1
ATOM 831 C C . GLY A 1 105 ? -3.847 -3.842 -15.602 1.00 42.56 105 GLY A C 1
ATOM 832 O O . GLY A 1 105 ? -4.288 -3.719 -16.742 1.00 42.56 105 GLY A O 1
ATOM 833 N N . ARG A 1 106 ? -4.077 -4.922 -14.862 1.00 44.12 106 ARG A N 1
ATOM 834 C CA . ARG A 1 106 ? -4.895 -6.092 -15.218 1.00 44.12 106 ARG A CA 1
ATOM 835 C C . ARG A 1 106 ? -6.399 -5.777 -15.423 1.00 44.12 106 ARG A C 1
ATOM 837 O O . ARG A 1 106 ? -7.247 -6.602 -15.113 1.00 44.12 106 ARG A O 1
ATOM 844 N N . TRP A 1 107 ? -6.721 -4.581 -15.913 1.00 45.03 107 TRP A N 1
ATOM 845 C CA . TRP A 1 107 ? -8.051 -3.988 -16.044 1.00 45.03 107 TRP A CA 1
ATOM 846 C C . TRP A 1 107 ? -8.184 -3.265 -17.388 1.00 45.03 107 TRP A C 1
ATOM 848 O O . TRP A 1 107 ? -8.679 -2.147 -17.470 1.00 45.03 107 TRP A O 1
ATOM 858 N N . ASN A 1 108 ? -7.773 -3.922 -18.472 1.00 41.53 108 ASN A N 1
ATOM 859 C CA . ASN A 1 108 ? -8.327 -3.610 -19.786 1.00 41.53 108 ASN A CA 1
ATOM 860 C C . ASN A 1 108 ? -9.761 -4.160 -19.840 1.00 41.53 108 ASN A C 1
ATOM 862 O O . ASN A 1 108 ? -10.028 -5.143 -20.528 1.00 41.53 108 ASN A O 1
ATOM 866 N N . ASN A 1 109 ? -10.691 -3.543 -19.107 1.00 41.25 109 ASN A N 1
ATOM 867 C CA . ASN A 1 109 ? -12.083 -3.613 -19.525 1.00 41.25 109 ASN A CA 1
ATOM 868 C C . ASN A 1 109 ? -12.192 -2.732 -20.770 1.00 41.25 109 ASN A C 1
ATOM 870 O O . ASN A 1 109 ? -11.836 -1.554 -20.742 1.00 41.25 109 ASN A O 1
ATOM 874 N N . GLN A 1 110 ? -12.619 -3.336 -21.877 1.00 46.09 110 GLN A N 1
ATOM 875 C CA . GLN A 1 110 ? -12.818 -2.702 -23.180 1.00 46.09 110 GLN A CA 1
ATOM 876 C C . GLN A 1 110 ? -13.930 -1.639 -23.105 1.00 46.09 110 GLN A C 1
ATOM 878 O O . GLN A 1 110 ? -15.036 -1.853 -23.592 1.00 46.09 110 GLN A O 1
ATOM 883 N N . GLY A 1 111 ? -13.670 -0.510 -22.440 1.00 46.00 111 GLY A N 1
ATOM 884 C CA . GLY A 1 111 ? -14.718 0.463 -22.141 1.00 46.00 111 GLY A CA 1
ATOM 885 C C . GLY A 1 111 ? -14.302 1.907 -21.865 1.00 46.00 111 GLY A C 1
ATOM 886 O O . GLY A 1 111 ? -15.151 2.760 -22.089 1.00 46.00 111 GLY A O 1
ATOM 887 N N . ARG A 1 112 ? -13.072 2.222 -21.412 1.00 39.81 112 ARG A N 1
ATOM 888 C CA . ARG A 1 112 ? -12.536 3.603 -21.196 1.00 39.81 112 ARG A CA 1
ATOM 889 C C . ARG A 1 112 ? -11.118 3.550 -20.582 1.00 39.81 112 ARG A C 1
ATOM 891 O O . ARG A 1 112 ? -10.915 2.691 -19.732 1.00 39.81 112 ARG A O 1
ATOM 898 N N . PRO A 1 113 ? -10.210 4.527 -20.801 1.00 40.00 113 PRO A N 1
ATOM 899 C CA . PRO A 1 113 ? -9.800 5.247 -22.010 1.00 40.00 113 PRO A CA 1
ATOM 900 C C . PRO A 1 113 ? -8.304 5.002 -22.365 1.00 40.00 113 PRO A C 1
ATOM 902 O O . PRO A 1 113 ? -7.524 4.425 -21.613 1.00 40.00 113 PRO A O 1
ATOM 905 N N . THR A 1 114 ? -7.884 5.474 -23.540 1.00 43.59 114 THR A N 1
ATOM 906 C CA . THR A 1 114 ? -6.587 5.236 -24.206 1.00 43.59 114 THR A CA 1
ATOM 907 C C . THR A 1 114 ? -5.371 6.008 -23.671 1.00 43.59 114 THR A C 1
ATOM 909 O O . THR A 1 114 ? -4.277 5.833 -24.207 1.00 43.59 114 THR A O 1
ATOM 912 N N . SER A 1 115 ? -5.474 6.785 -22.593 1.00 40.94 115 SER A N 1
ATOM 913 C CA . SER A 1 115 ? -4.317 7.403 -21.921 1.00 40.94 115 SER A CA 1
ATOM 914 C C . SER A 1 115 ? -4.718 8.049 -20.593 1.00 40.94 115 SER A C 1
ATOM 916 O O . SER A 1 115 ? -5.821 8.575 -20.493 1.00 40.94 115 SER A O 1
ATOM 918 N N . ALA A 1 116 ? -3.763 8.094 -19.657 1.00 38.00 116 ALA A N 1
ATOM 919 C CA . ALA A 1 116 ? -3.795 8.668 -18.305 1.00 38.00 116 ALA A CA 1
ATOM 920 C C . ALA A 1 116 ? -4.160 7.707 -17.157 1.00 38.00 116 ALA A C 1
ATOM 922 O O . ALA A 1 116 ? -4.878 6.726 -17.301 1.00 38.00 116 ALA A O 1
ATOM 923 N N . PHE A 1 117 ? -3.536 7.996 -16.022 1.00 48.31 117 PHE A N 1
ATOM 924 C CA . PHE A 1 117 ? -3.329 7.197 -14.814 1.00 48.31 117 PHE A CA 1
ATOM 925 C C . PHE A 1 117 ? -4.586 7.132 -13.917 1.00 48.31 117 PHE A C 1
ATOM 927 O O . PHE A 1 117 ? -4.496 7.404 -12.725 1.00 48.31 117 PHE A O 1
ATOM 934 N N . VAL A 1 118 ? -5.767 6.870 -14.493 1.00 47.44 118 VAL A N 1
ATOM 935 C CA . VAL A 1 118 ? -7.050 7.266 -13.872 1.00 47.44 118 VAL A CA 1
ATOM 936 C C . VAL A 1 118 ? -7.336 6.586 -12.520 1.00 47.44 118 VAL A C 1
ATOM 938 O O . VAL A 1 118 ? -7.924 7.235 -11.666 1.00 47.44 118 VAL A O 1
ATOM 941 N N . ASP A 1 119 ? -6.801 5.387 -12.252 1.00 52.00 119 ASP A N 1
ATOM 942 C CA . ASP A 1 119 ? -7.090 4.641 -11.011 1.00 52.00 119 ASP A CA 1
ATOM 943 C C . ASP A 1 119 ? -5.820 4.201 -10.249 1.00 52.00 119 ASP A C 1
ATOM 945 O O . ASP A 1 119 ? -5.779 3.149 -9.617 1.00 52.00 119 ASP A O 1
ATOM 949 N N . GLY A 1 120 ? -4.724 4.963 -10.332 1.00 56.41 120 GLY A N 1
ATOM 950 C CA . GLY A 1 120 ? -3.480 4.667 -9.603 1.00 56.41 120 GLY A CA 1
ATOM 951 C C . GLY A 1 120 ? -2.889 3.262 -9.837 1.00 56.41 120 GLY A C 1
ATOM 952 O O . GLY A 1 120 ? -2.994 2.697 -10.925 1.00 56.41 120 GLY A O 1
ATOM 953 N N . GLY A 1 121 ? -2.168 2.705 -8.859 1.00 67.44 121 GLY A N 1
ATOM 954 C CA . GLY A 1 121 ? -1.425 1.456 -9.048 1.00 67.44 121 GLY A CA 1
ATOM 955 C C . GLY A 1 121 ? -0.700 0.929 -7.811 1.00 67.44 121 GLY A C 1
ATOM 956 O O . GLY A 1 121 ? -0.802 1.473 -6.713 1.00 67.44 121 GLY A O 1
ATOM 957 N N . HIS A 1 122 ? 0.022 -0.178 -7.992 1.00 73.38 122 HIS A N 1
ATOM 958 C CA . HIS A 1 122 ? 0.892 -0.726 -6.954 1.00 73.38 122 HIS A CA 1
ATOM 959 C C . HIS A 1 122 ? 2.188 0.093 -6.897 1.00 73.38 122 HIS A C 1
ATOM 961 O O . HIS A 1 122 ? 2.864 0.257 -7.911 1.00 73.38 122 HIS A O 1
ATOM 967 N N . LEU A 1 123 ? 2.503 0.613 -5.713 1.00 72.06 123 LEU A N 1
ATOM 968 C CA . LEU A 1 123 ? 3.706 1.397 -5.426 1.00 72.06 123 LEU A CA 1
ATOM 969 C C . LEU A 1 123 ? 4.864 0.498 -5.001 1.00 72.06 123 LEU A C 1
ATOM 971 O O . LEU A 1 123 ? 6.007 0.731 -5.374 1.00 72.06 123 LEU A O 1
ATOM 975 N N . PHE A 1 124 ? 4.553 -0.530 -4.213 1.00 77.50 124 PHE A N 1
ATOM 976 C CA . PHE A 1 124 ? 5.529 -1.471 -3.690 1.00 77.50 124 PHE A CA 1
ATOM 977 C C . PHE A 1 124 ? 4.908 -2.854 -3.557 1.00 77.50 124 PHE A C 1
ATOM 979 O O . PHE A 1 124 ? 3.761 -2.999 -3.119 1.00 77.50 124 PHE A O 1
ATOM 986 N N . GLU A 1 125 ? 5.696 -3.867 -3.897 1.00 76.12 125 GLU A N 1
ATOM 987 C CA . GLU A 1 125 ? 5.382 -5.261 -3.643 1.00 76.12 125 GLU A CA 1
ATOM 988 C C . GLU A 1 125 ? 6.612 -5.981 -3.097 1.00 76.12 125 GLU A C 1
ATOM 990 O O . GLU A 1 125 ? 7.655 -6.010 -3.744 1.00 76.12 125 GLU A O 1
ATOM 995 N N . GLY A 1 126 ? 6.476 -6.578 -1.915 1.00 78.50 126 GLY A N 1
ATOM 996 C CA . GLY A 1 126 ? 7.526 -7.371 -1.283 1.00 78.50 126 GLY A CA 1
ATOM 997 C C . GLY A 1 126 ? 6.985 -8.730 -0.873 1.00 78.50 126 GLY A C 1
ATOM 998 O O . GLY A 1 126 ? 5.894 -8.816 -0.312 1.00 78.50 126 GLY A O 1
ATOM 999 N N . TRP A 1 127 ? 7.728 -9.791 -1.156 1.00 80.25 127 TRP A N 1
ATOM 1000 C CA . TRP A 1 127 ? 7.374 -11.146 -0.742 1.00 80.25 127 TRP A CA 1
ATOM 1001 C C . TRP A 1 127 ? 8.010 -11.463 0.615 1.00 80.25 127 TRP A C 1
ATOM 1003 O O . TRP A 1 127 ? 9.095 -10.975 0.926 1.00 80.25 127 TRP A O 1
ATOM 1013 N N . ASN A 1 128 ? 7.333 -12.252 1.454 1.00 80.25 128 ASN A N 1
ATOM 1014 C CA . ASN A 1 128 ? 7.964 -12.780 2.667 1.00 80.25 128 ASN A CA 1
ATOM 1015 C C . ASN A 1 128 ? 9.073 -13.786 2.300 1.00 80.25 128 ASN A C 1
ATOM 1017 O O . ASN A 1 128 ? 9.139 -14.240 1.165 1.00 80.25 128 ASN A O 1
ATOM 1021 N N . GLY A 1 129 ? 9.927 -14.173 3.253 1.00 77.31 129 GLY A N 1
ATOM 1022 C CA . GLY A 1 129 ? 11.093 -15.026 2.959 1.00 77.31 129 GLY A CA 1
ATOM 1023 C C . GLY A 1 129 ? 10.774 -16.410 2.372 1.00 77.31 129 GLY A C 1
ATOM 1024 O O . GLY A 1 129 ? 11.632 -17.017 1.748 1.00 77.31 129 GLY A O 1
ATOM 1025 N N . THR A 1 130 ? 9.544 -16.906 2.543 1.00 80.88 130 THR A N 1
ATOM 1026 C CA . THR A 1 130 ? 9.064 -18.146 1.901 1.00 80.88 130 THR A CA 1
ATOM 1027 C C . THR A 1 130 ? 8.282 -17.897 0.613 1.00 80.88 130 THR A C 1
ATOM 1029 O O . THR A 1 130 ? 7.736 -18.827 0.034 1.00 80.88 130 THR A O 1
ATOM 1032 N N . GLU A 1 131 ? 8.168 -16.636 0.208 1.00 75.50 131 GLU A N 1
ATOM 1033 C CA . GLU A 1 131 ? 7.440 -16.134 -0.954 1.00 75.50 131 GLU A CA 1
ATOM 1034 C C . GLU A 1 131 ? 5.968 -16.554 -1.039 1.00 75.50 131 GLU A C 1
ATOM 1036 O O . GLU A 1 131 ? 5.353 -16.512 -2.099 1.00 75.50 131 GLU A O 1
ATOM 1041 N N . THR A 1 132 ? 5.370 -16.903 0.097 1.00 78.94 132 THR A N 1
ATOM 1042 C CA . THR A 1 132 ? 3.984 -17.379 0.214 1.00 78.94 132 THR A CA 1
ATOM 1043 C C . THR A 1 132 ? 2.951 -16.259 0.326 1.00 78.94 132 THR A C 1
ATOM 1045 O O . THR A 1 132 ? 1.766 -16.436 0.011 1.00 78.94 132 THR A O 1
ATOM 1048 N N . CYS A 1 133 ? 3.392 -15.099 0.802 1.00 81.06 133 CYS A N 1
ATOM 1049 C CA . CYS A 1 133 ? 2.590 -13.904 1.005 1.00 81.06 133 CYS A CA 1
ATOM 1050 C C . CYS A 1 133 ? 3.338 -12.692 0.466 1.00 81.06 133 CYS A C 1
ATOM 1052 O O . CYS A 1 133 ? 4.565 -12.620 0.527 1.00 81.06 133 CYS A O 1
ATOM 1054 N N . ARG A 1 134 ? 2.572 -11.701 0.024 1.00 84.50 134 ARG A N 1
ATOM 1055 C CA . ARG A 1 134 ? 3.094 -10.452 -0.508 1.00 84.50 134 ARG A CA 1
ATOM 1056 C C . ARG A 1 134 ? 2.510 -9.267 0.245 1.00 84.50 134 ARG A C 1
ATOM 1058 O O . ARG A 1 134 ? 1.288 -9.158 0.354 1.00 84.50 134 ARG A O 1
ATOM 1065 N N . LEU A 1 135 ? 3.369 -8.382 0.731 1.00 87.06 135 LEU A N 1
ATOM 1066 C CA . LEU A 1 135 ? 3.004 -7.031 1.133 1.00 87.06 135 LEU A CA 1
ATOM 1067 C C . LEU A 1 135 ? 2.804 -6.202 -0.134 1.00 87.06 135 LEU A C 1
ATOM 1069 O O . LEU A 1 135 ? 3.674 -6.169 -0.997 1.00 87.06 135 LEU A O 1
ATOM 1073 N N . THR A 1 136 ? 1.665 -5.537 -0.259 1.00 81.44 136 THR A N 1
ATOM 1074 C CA . THR A 1 136 ? 1.371 -4.627 -1.363 1.00 81.44 136 THR A CA 1
ATOM 1075 C C . THR A 1 136 ? 0.971 -3.276 -0.798 1.00 81.44 136 THR A C 1
ATOM 1077 O O . THR A 1 136 ? 0.041 -3.192 0.003 1.00 81.44 136 THR A O 1
ATOM 1080 N N . MET A 1 137 ? 1.650 -2.229 -1.260 1.00 85.12 137 MET A N 1
ATOM 1081 C CA . MET A 1 137 ? 1.239 -0.841 -1.076 1.00 85.12 137 MET A CA 1
ATOM 1082 C C . MET A 1 137 ? 0.693 -0.324 -2.399 1.00 85.12 137 MET A C 1
ATOM 1084 O O . MET A 1 137 ? 1.305 -0.519 -3.450 1.00 85.12 137 MET A O 1
ATOM 1088 N N . LEU A 1 138 ? -0.467 0.313 -2.362 1.00 77.25 138 LEU A N 1
ATOM 1089 C CA . LEU A 1 138 ? -1.166 0.794 -3.543 1.00 77.25 138 LEU A CA 1
ATOM 1090 C C . LEU A 1 138 ? -1.793 2.158 -3.280 1.00 77.25 138 LEU A C 1
ATOM 1092 O O . LEU A 1 138 ? -2.149 2.462 -2.147 1.00 77.25 138 LEU A O 1
ATOM 1096 N N . ILE A 1 139 ? -1.926 2.962 -4.326 1.00 73.19 139 ILE A N 1
ATOM 1097 C CA . ILE A 1 139 ? -2.605 4.260 -4.292 1.00 73.19 139 ILE A CA 1
ATOM 1098 C C . ILE A 1 139 ? -3.569 4.349 -5.466 1.00 73.19 139 ILE A C 1
ATOM 1100 O O . ILE A 1 139 ? -3.308 3.734 -6.497 1.00 73.19 139 ILE A O 1
ATOM 1104 N N . GLY A 1 140 ? -4.678 5.067 -5.334 1.00 61.91 140 GLY A N 1
ATOM 1105 C CA . GLY A 1 140 ? -5.564 5.392 -6.453 1.00 61.91 140 GLY A CA 1
ATOM 1106 C C . GLY A 1 140 ? -6.491 4.260 -6.918 1.00 61.91 140 GLY A C 1
ATOM 1107 O O . GLY A 1 140 ? -7.453 4.526 -7.622 1.00 61.91 140 GLY A O 1
ATOM 1108 N N . LYS A 1 141 ? -6.235 3.006 -6.510 1.00 61.88 141 LYS A N 1
ATOM 1109 C CA . LYS A 1 141 ? -6.868 1.788 -7.070 1.00 61.88 141 LYS A CA 1
ATOM 1110 C C . LYS A 1 141 ? -8.382 1.707 -6.934 1.00 61.88 141 LYS A C 1
ATOM 1112 O O . LYS A 1 141 ? -9.035 1.086 -7.765 1.00 61.88 141 LYS A O 1
ATOM 1117 N N . TYR A 1 142 ? -8.907 2.224 -5.832 1.00 56.88 142 TYR A N 1
ATOM 1118 C CA . TYR A 1 142 ? -10.344 2.224 -5.548 1.00 56.88 142 TYR A CA 1
ATOM 1119 C C . TYR A 1 142 ? -10.910 3.646 -5.502 1.00 56.88 142 TYR A C 1
ATOM 1121 O O . TYR A 1 142 ? -12.100 3.832 -5.715 1.00 56.88 142 TYR A O 1
ATOM 1129 N N . ALA A 1 143 ? -10.056 4.628 -5.211 1.00 55.59 143 ALA A N 1
ATOM 1130 C CA . ALA A 1 143 ? -10.342 6.053 -5.226 1.00 55.59 143 ALA A CA 1
ATOM 1131 C C . ALA A 1 143 ? -9.013 6.795 -5.447 1.00 55.59 143 ALA A C 1
ATOM 1133 O O . ALA A 1 143 ? -8.000 6.335 -4.905 1.00 55.59 143 ALA A O 1
ATOM 1134 N N . PRO A 1 144 ? -8.993 7.899 -6.217 1.00 55.97 144 PRO A N 1
ATOM 1135 C CA . PRO A 1 144 ? -7.769 8.552 -6.696 1.00 55.97 144 PRO A CA 1
ATOM 1136 C C . PRO A 1 144 ? -6.828 9.033 -5.578 1.00 55.97 144 PRO A C 1
ATOM 1138 O O . PRO A 1 144 ? -5.616 9.099 -5.775 1.00 55.97 144 PRO A O 1
ATOM 1141 N N . ASP A 1 145 ? -7.368 9.322 -4.402 1.00 59.75 145 ASP A N 1
ATOM 1142 C CA . ASP A 1 145 ? -6.694 9.853 -3.217 1.00 59.75 145 ASP A CA 1
ATOM 1143 C C . ASP A 1 145 ? -6.507 8.817 -2.093 1.00 59.75 145 ASP A C 1
ATOM 1145 O O . ASP A 1 145 ? -5.985 9.132 -1.023 1.00 59.75 145 ASP A O 1
ATOM 1149 N N . LEU A 1 146 ? -6.872 7.554 -2.330 1.00 60.94 146 LEU A N 1
ATOM 1150 C CA . LEU A 1 146 ? -6.759 6.491 -1.338 1.00 60.94 146 LEU A CA 1
ATOM 1151 C C . LEU A 1 146 ? -5.439 5.733 -1.471 1.00 60.94 146 LEU A C 1
ATOM 1153 O O . LEU A 1 146 ? -5.160 5.137 -2.513 1.00 60.94 146 LEU A O 1
ATOM 1157 N N . ALA A 1 147 ? -4.693 5.636 -0.370 1.00 75.12 147 ALA A N 1
ATOM 1158 C CA . ALA A 1 147 ? -3.620 4.661 -0.205 1.00 75.12 147 ALA A CA 1
ATOM 1159 C C . ALA A 1 147 ? -4.104 3.427 0.577 1.00 75.12 147 ALA A C 1
ATOM 1161 O O . ALA A 1 147 ? -4.900 3.526 1.508 1.00 75.12 147 ALA A O 1
ATOM 1162 N N . CYS A 1 148 ? -3.604 2.248 0.221 1.00 77.19 148 CYS A N 1
ATOM 1163 C CA . CYS A 1 148 ? -3.885 0.994 0.908 1.00 77.19 148 CYS A CA 1
ATOM 1164 C C . CYS A 1 148 ? -2.600 0.181 1.070 1.00 77.19 148 CYS A C 1
ATOM 1166 O O . CYS A 1 148 ? -1.743 0.132 0.187 1.00 77.19 148 CYS A O 1
ATOM 1168 N N . ILE A 1 149 ? -2.496 -0.473 2.221 1.00 87.31 149 ILE A N 1
ATOM 1169 C CA . ILE A 1 149 ? -1.454 -1.434 2.553 1.00 87.31 149 ILE A CA 1
ATOM 1170 C C . ILE A 1 149 ? -2.131 -2.759 2.899 1.00 87.31 149 ILE A C 1
ATOM 1172 O O . ILE A 1 149 ? -3.102 -2.794 3.653 1.00 87.31 149 ILE A O 1
ATOM 1176 N N . GLN A 1 150 ? -1.659 -3.856 2.316 1.00 86.25 150 GLN A N 1
ATOM 1177 C CA . GLN A 1 150 ? -2.235 -5.179 2.546 1.00 86.25 150 GLN A CA 1
ATOM 1178 C C . GLN A 1 150 ? -1.176 -6.272 2.466 1.00 86.25 150 GLN A C 1
ATOM 1180 O O . GLN A 1 150 ? -0.273 -6.204 1.636 1.00 86.25 150 GLN A O 1
ATOM 1185 N N . VAL A 1 151 ? -1.336 -7.326 3.267 1.00 87.31 151 VAL A N 1
ATOM 1186 C CA . VAL A 1 151 ? -0.635 -8.599 3.061 1.00 87.31 151 VAL A CA 1
ATOM 1187 C C . VAL A 1 151 ? -1.612 -9.588 2.442 1.00 87.31 151 VAL A C 1
ATOM 1189 O O . VAL A 1 151 ? -2.694 -9.824 2.980 1.00 87.31 151 VAL A O 1
ATOM 1192 N N . TYR A 1 152 ? -1.243 -10.175 1.309 1.00 82.44 152 TYR A N 1
ATOM 1193 C CA . TYR A 1 152 ? -2.127 -11.023 0.515 1.00 82.44 152 TYR A CA 1
ATOM 1194 C C . TYR A 1 152 ? -1.409 -12.265 -0.017 1.00 82.44 152 TYR A C 1
ATOM 1196 O O . TYR A 1 152 ? -0.232 -12.221 -0.373 1.00 82.44 152 TYR A O 1
ATOM 1204 N N . SER A 1 153 ? -2.143 -13.371 -0.104 1.00 82.38 153 SER A N 1
ATOM 1205 C CA . SER A 1 153 ? -1.720 -14.609 -0.758 1.00 82.38 153 SER A CA 1
ATOM 1206 C C . SER A 1 153 ? -2.789 -15.042 -1.774 1.00 82.38 153 SER A C 1
ATOM 1208 O O . SER A 1 153 ? -3.957 -15.213 -1.386 1.00 82.38 153 SER A O 1
ATOM 1210 N N . PRO A 1 154 ? -2.436 -15.193 -3.068 1.00 71.56 154 PRO A N 1
ATOM 1211 C CA . PRO A 1 154 ? -3.367 -15.652 -4.092 1.00 71.56 154 PRO A CA 1
ATOM 1212 C C . PRO A 1 154 ? -3.855 -17.080 -3.837 1.00 71.56 154 PRO A C 1
ATOM 1214 O O . PRO A 1 154 ? -3.086 -17.952 -3.433 1.00 71.56 154 PRO A O 1
ATOM 1217 N N . LYS A 1 155 ? -5.131 -17.334 -4.151 1.00 73.38 155 LYS A N 1
ATOM 1218 C CA . LYS A 1 155 ? -5.665 -18.701 -4.211 1.00 73.38 155 LYS A CA 1
ATOM 1219 C C . LYS A 1 155 ? -4.883 -19.512 -5.250 1.00 73.38 155 LYS A C 1
ATOM 1221 O O . LYS A 1 155 ? -4.664 -19.023 -6.354 1.00 73.38 155 LYS A O 1
ATOM 1226 N N . GLY A 1 156 ? -4.535 -20.748 -4.910 1.00 68.56 156 GLY A N 1
ATOM 1227 C CA . GLY A 1 156 ? -3.921 -21.722 -5.811 1.00 68.56 156 GLY A CA 1
ATOM 1228 C C . GLY A 1 156 ? -2.404 -21.612 -5.955 1.00 68.56 156 GLY A C 1
ATOM 1229 O O . GLY A 1 156 ? -1.823 -22.479 -6.590 1.00 68.56 156 GLY A O 1
ATOM 1230 N N . LEU A 1 157 ? -1.759 -20.596 -5.367 1.00 68.38 157 LEU A N 1
ATOM 1231 C CA . LEU A 1 157 ? -0.296 -20.505 -5.384 1.00 68.38 157 LEU A CA 1
ATOM 1232 C C . LEU A 1 157 ? 0.324 -21.291 -4.220 1.00 68.38 157 LEU A C 1
ATOM 1234 O O . LEU A 1 157 ? 1.180 -22.139 -4.423 1.00 68.38 157 LEU A O 1
ATOM 1238 N N . TYR A 1 158 ? -0.165 -21.035 -3.004 1.00 72.50 158 TYR A N 1
ATOM 1239 C CA . TYR A 1 158 ? 0.315 -21.689 -1.775 1.00 72.50 158 TYR A CA 1
ATOM 1240 C C . TYR A 1 158 ? -0.808 -22.094 -0.819 1.00 72.50 158 TYR A C 1
ATOM 1242 O O . TYR A 1 158 ? -0.561 -22.683 0.231 1.00 72.50 158 TYR A O 1
ATOM 1250 N N . ARG A 1 159 ? -2.047 -21.704 -1.132 1.00 74.38 159 ARG A N 1
ATOM 1251 C CA . ARG A 1 159 ? -3.234 -21.966 -0.318 1.00 74.38 159 ARG A CA 1
ATOM 1252 C C . ARG A 1 159 ? -4.429 -22.219 -1.222 1.00 74.38 159 ARG A C 1
ATOM 1254 O O . ARG A 1 159 ? -4.601 -21.527 -2.226 1.00 74.38 159 ARG A O 1
ATOM 1261 N N . ASP A 1 160 ? -5.310 -23.119 -0.805 1.00 80.19 160 ASP A N 1
ATOM 1262 C CA . ASP A 1 160 ? -6.542 -23.451 -1.539 1.00 80.19 160 ASP A CA 1
ATOM 1263 C C . ASP A 1 160 ? -7.556 -22.302 -1.575 1.00 80.19 160 ASP A C 1
ATOM 1265 O O . ASP A 1 160 ? -8.496 -22.294 -2.373 1.00 80.19 160 ASP A O 1
ATOM 1269 N N . VAL A 1 161 ? -7.367 -21.293 -0.724 1.00 80.62 161 VAL A N 1
ATOM 1270 C CA . VAL A 1 161 ? -8.218 -20.108 -0.628 1.00 80.62 161 VAL A CA 1
ATOM 1271 C C . VAL A 1 161 ? -7.381 -18.838 -0.538 1.00 80.62 161 VAL A C 1
ATOM 1273 O O . VAL A 1 161 ? -6.230 -18.851 -0.103 1.00 80.62 161 VAL A O 1
ATOM 1276 N N . ARG A 1 162 ? -7.988 -17.712 -0.936 1.00 79.69 162 ARG A N 1
ATOM 1277 C CA . ARG A 1 162 ? -7.387 -16.385 -0.760 1.00 79.69 162 ARG A CA 1
ATOM 1278 C C . ARG A 1 162 ? -7.162 -16.122 0.726 1.00 79.69 162 ARG A C 1
ATOM 1280 O O . ARG A 1 162 ? -8.077 -16.315 1.525 1.00 79.69 162 ARG A O 1
ATOM 1287 N N . HIS A 1 163 ? -5.981 -15.625 1.073 1.00 82.94 163 HIS A N 1
ATOM 1288 C CA . HIS A 1 163 ? -5.633 -15.297 2.451 1.00 82.94 163 HIS A CA 1
ATOM 1289 C C . HIS A 1 163 ? -5.179 -13.844 2.563 1.00 82.94 163 HIS A C 1
ATOM 1291 O O . HIS A 1 163 ? -4.335 -13.385 1.793 1.00 82.94 163 HIS A O 1
ATOM 1297 N N . PHE A 1 164 ? -5.742 -13.146 3.548 1.00 84.12 164 PHE A N 1
ATOM 1298 C CA . PHE A 1 164 ? -5.333 -11.806 3.946 1.00 84.12 164 PHE A CA 1
ATOM 1299 C C . PHE A 1 164 ? -4.536 -11.925 5.240 1.00 84.12 164 PHE A C 1
ATOM 1301 O O . PHE A 1 164 ? -5.050 -12.423 6.244 1.00 84.12 164 PHE A O 1
ATOM 1308 N N . GLY A 1 165 ? -3.272 -11.525 5.167 1.00 83.81 165 GLY A N 1
ATOM 1309 C CA . GLY A 1 165 ? -2.364 -11.500 6.299 1.00 83.81 165 GLY A CA 1
ATOM 1310 C C . GLY A 1 165 ? -2.546 -10.250 7.155 1.00 83.81 165 GLY A C 1
ATOM 1311 O O . GLY A 1 165 ? -3.478 -9.469 6.975 1.00 83.81 165 GLY A O 1
ATOM 1312 N N . TRP A 1 166 ? -1.626 -10.090 8.095 1.00 86.25 166 TRP A N 1
ATOM 1313 C CA . TRP A 1 166 ? -1.627 -9.021 9.084 1.00 86.25 166 TRP A CA 1
ATOM 1314 C C . TRP A 1 166 ? -0.712 -7.899 8.583 1.00 86.25 166 TRP A C 1
ATOM 1316 O O . TRP A 1 166 ? 0.392 -8.182 8.115 1.00 86.25 166 TRP A O 1
ATOM 1326 N N . VAL A 1 167 ? -1.145 -6.643 8.687 1.00 89.69 167 VAL A N 1
ATOM 1327 C CA . VAL A 1 167 ? -0.281 -5.467 8.509 1.00 89.69 167 VAL A CA 1
ATOM 1328 C C . VAL A 1 167 ? -0.037 -4.849 9.879 1.00 89.69 167 VAL A C 1
ATOM 1330 O O . VAL A 1 167 ? -0.989 -4.415 10.523 1.00 89.69 167 VAL A O 1
ATOM 1333 N N . LYS A 1 168 ? 1.226 -4.786 10.313 1.00 83.94 168 LYS A N 1
ATOM 1334 C CA . LYS A 1 168 ? 1.609 -4.077 11.539 1.00 83.94 168 LYS A CA 1
ATOM 1335 C C . LYS A 1 168 ? 1.927 -2.618 11.222 1.00 83.94 168 LYS A C 1
ATOM 1337 O O . LYS A 1 168 ? 2.671 -2.345 10.283 1.00 83.94 168 LYS A O 1
ATOM 1342 N N . ILE A 1 169 ? 1.391 -1.695 12.013 1.00 85.62 169 ILE A N 1
ATOM 1343 C CA . ILE A 1 169 ? 1.717 -0.267 11.969 1.00 85.62 169 ILE A CA 1
ATOM 1344 C C . ILE A 1 169 ? 2.300 0.147 13.326 1.00 85.62 169 ILE A C 1
ATOM 1346 O O . ILE A 1 169 ? 1.723 -0.147 14.373 1.00 85.62 169 ILE A O 1
ATOM 1350 N N . GLY A 1 170 ? 3.436 0.850 13.300 1.00 79.88 170 GLY A N 1
ATOM 1351 C CA . GLY A 1 170 ? 4.021 1.542 14.455 1.00 79.88 170 GLY 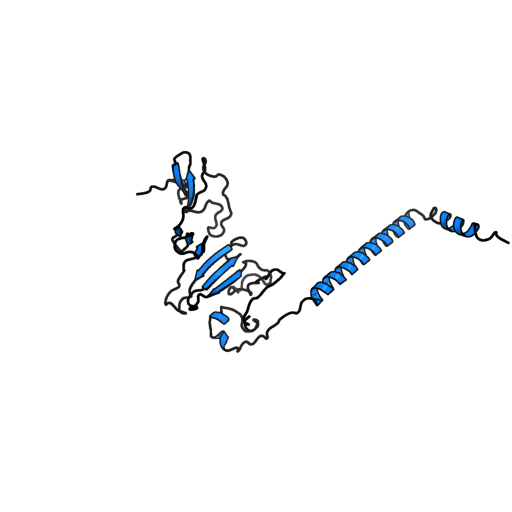A CA 1
ATOM 1352 C C . GLY A 1 170 ? 5.366 0.997 14.946 1.00 79.88 170 GLY A C 1
ATOM 1353 O O . GLY A 1 170 ? 6.241 1.791 15.265 1.00 79.88 170 GLY A O 1
ATOM 1354 N N . SER A 1 171 ? 5.558 -0.321 14.994 1.00 73.12 171 SER A N 1
ATOM 1355 C CA . SER A 1 171 ? 6.811 -0.947 15.448 1.00 73.12 171 SER A CA 1
ATOM 1356 C C . SER A 1 171 ? 6.983 -2.312 14.781 1.00 73.12 171 SER A C 1
ATOM 1358 O O . SER A 1 171 ? 5.987 -2.942 14.445 1.00 73.12 171 SER A O 1
ATOM 1360 N N . ASP A 1 172 ? 8.209 -2.766 14.552 1.00 72.56 172 ASP A N 1
ATOM 1361 C CA . ASP A 1 172 ? 8.538 -4.130 14.115 1.00 72.56 172 ASP A CA 1
ATOM 1362 C C . ASP A 1 172 ? 8.792 -5.084 15.297 1.00 72.56 172 ASP A C 1
ATOM 1364 O O . ASP A 1 172 ? 8.883 -6.300 15.108 1.00 72.56 172 ASP A O 1
ATOM 1368 N N . GLU A 1 173 ? 8.807 -4.557 16.524 1.00 68.69 173 GLU A N 1
ATOM 1369 C CA . GLU A 1 173 ? 8.963 -5.335 17.745 1.00 68.69 173 GLU A CA 1
ATOM 1370 C C . GLU A 1 173 ? 7.748 -6.215 18.041 1.00 68.69 173 GLU A C 1
ATOM 1372 O O . GLU A 1 173 ? 6.572 -5.871 17.833 1.00 68.69 173 GLU A O 1
ATOM 1377 N N . LYS A 1 174 ? 8.034 -7.384 18.615 1.00 66.12 174 LYS A N 1
ATOM 1378 C CA . LYS A 1 174 ? 6.992 -8.304 19.064 1.00 66.12 174 LYS A CA 1
ATOM 1379 C C . LYS A 1 174 ? 6.214 -7.654 20.211 1.00 66.12 174 LYS A C 1
A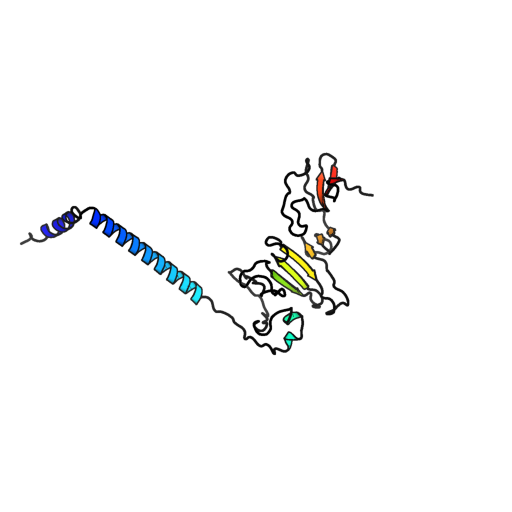TOM 1381 O O . LYS A 1 174 ? 6.789 -7.250 21.214 1.00 66.12 174 LYS A O 1
ATOM 1386 N N . ASN A 1 175 ? 4.888 -7.628 20.088 1.00 72.19 175 ASN A N 1
ATOM 1387 C CA . ASN A 1 175 ? 3.972 -6.986 21.039 1.00 72.19 175 ASN A CA 1
ATOM 1388 C C . ASN A 1 175 ? 4.094 -5.456 21.126 1.00 72.19 175 ASN A C 1
ATOM 1390 O O . ASN A 1 175 ? 3.829 -4.877 22.177 1.00 72.19 175 ASN A O 1
ATOM 1394 N N . GLN A 1 176 ? 4.444 -4.793 20.029 1.00 71.19 176 GLN A N 1
ATOM 1395 C CA . GLN A 1 176 ? 4.283 -3.348 19.900 1.00 71.19 176 GLN A CA 1
ATOM 1396 C C . GLN A 1 176 ? 3.440 -2.993 18.668 1.00 71.19 176 GLN A C 1
ATOM 1398 O O . GLN A 1 176 ? 3.176 -3.833 17.804 1.00 71.19 176 GLN A O 1
ATOM 1403 N N . GLY A 1 177 ? 2.980 -1.741 18.613 1.00 78.06 177 GLY A N 1
ATOM 1404 C CA . GLY A 1 177 ? 2.172 -1.222 17.511 1.00 78.06 177 GLY A CA 1
ATOM 1405 C C . GLY A 1 177 ? 0.751 -1.792 17.449 1.00 78.06 177 GLY A C 1
ATOM 1406 O O . GLY A 1 177 ? 0.176 -2.232 18.454 1.00 78.06 177 GLY A O 1
ATOM 1407 N N . VAL A 1 178 ? 0.177 -1.744 16.247 1.00 85.50 178 VAL A N 1
ATOM 1408 C CA . VAL A 1 178 ? -1.181 -2.207 15.952 1.00 85.50 178 VAL A CA 1
ATOM 1409 C C . VAL A 1 178 ? -1.171 -3.110 14.731 1.00 85.50 178 VAL A C 1
ATOM 1411 O O . VAL A 1 178 ? -0.684 -2.727 13.669 1.00 85.50 178 VAL A O 1
ATOM 1414 N N . ASP A 1 179 ? -1.748 -4.294 14.886 1.00 85.31 179 ASP A N 1
ATOM 1415 C CA . ASP A 1 179 ? -1.977 -5.230 13.797 1.00 85.31 179 ASP A CA 1
ATOM 1416 C C . ASP A 1 179 ? -3.358 -5.048 13.195 1.00 85.31 179 ASP A C 1
ATOM 1418 O O . ASP A 1 179 ? -4.357 -5.143 13.901 1.00 85.31 179 ASP A O 1
ATOM 1422 N N . PHE A 1 180 ? -3.410 -4.865 11.880 1.00 88.31 180 PHE A N 1
ATOM 1423 C CA . PHE A 1 180 ? -4.632 -4.798 11.092 1.00 88.31 180 PHE A CA 1
ATOM 1424 C C . PHE A 1 180 ? -4.767 -6.054 10.234 1.00 88.31 180 PHE A C 1
ATOM 1426 O O . PHE A 1 180 ? -3.930 -6.341 9.374 1.00 88.31 180 PHE A O 1
ATOM 1433 N N . GLY A 1 181 ? -5.833 -6.814 10.475 1.00 82.94 181 GLY A N 1
ATOM 1434 C CA . GLY A 1 181 ? -6.292 -7.891 9.607 1.00 82.94 181 GLY A CA 1
ATOM 1435 C C . GLY A 1 181 ? -7.522 -7.479 8.807 1.00 82.94 181 GLY A C 1
ATOM 1436 O O . GLY A 1 181 ? -8.001 -6.352 8.886 1.00 82.94 181 GLY A O 1
ATOM 1437 N N . ARG A 1 182 ? -8.092 -8.426 8.056 1.00 78.25 182 ARG A N 1
ATOM 1438 C CA . ARG A 1 182 ? -9.275 -8.159 7.219 1.00 78.25 182 ARG A CA 1
ATOM 1439 C C . ARG A 1 182 ? -10.505 -7.687 8.009 1.00 78.25 182 ARG A C 1
ATOM 1441 O O . ARG A 1 182 ? -11.304 -6.933 7.469 1.00 78.25 182 ARG A O 1
ATOM 1448 N N . TYR A 1 183 ? -10.678 -8.169 9.240 1.00 80.88 183 TYR A N 1
ATOM 1449 C CA . TYR A 1 183 ? -11.901 -7.961 10.032 1.00 80.88 183 TYR A CA 1
ATOM 1450 C C . TYR A 1 183 ? -11.645 -7.564 11.485 1.00 80.88 183 TYR A C 1
ATOM 1452 O O . TYR A 1 183 ? -12.580 -7.481 12.273 1.00 80.88 183 TYR A O 1
ATOM 1460 N N . TRP A 1 184 ? -10.390 -7.385 11.875 1.00 76.88 184 TRP A N 1
ATOM 1461 C CA . TRP A 1 184 ? -10.029 -7.147 13.264 1.00 76.88 184 TRP A CA 1
ATOM 1462 C C . TRP A 1 184 ? -8.759 -6.302 13.317 1.00 76.88 184 TRP A C 1
ATOM 1464 O O . TRP A 1 184 ? -7.935 -6.338 12.399 1.00 76.88 184 TRP A O 1
ATOM 1474 N N . ALA A 1 185 ? -8.619 -5.549 14.403 1.00 84.94 185 ALA A N 1
ATOM 1475 C CA . ALA A 1 185 ? -7.394 -4.862 14.766 1.00 84.94 185 ALA A CA 1
ATOM 1476 C C . ALA A 1 185 ? -6.962 -5.339 16.156 1.00 84.94 185 ALA A C 1
ATOM 1478 O O . ALA A 1 185 ? -7.802 -5.516 17.040 1.00 84.94 185 ALA A O 1
ATOM 1479 N N . LYS A 1 186 ? -5.665 -5.571 16.352 1.00 80.50 186 LYS A N 1
ATOM 1480 C CA . LYS A 1 186 ? -5.091 -5.956 17.642 1.00 80.50 186 LYS A CA 1
ATOM 1481 C C . LYS A 1 186 ? -4.021 -4.954 18.037 1.00 80.50 186 LYS A C 1
ATOM 1483 O O . LYS A 1 186 ? -2.989 -4.839 17.384 1.00 80.50 186 LYS A O 1
ATOM 1488 N N . THR A 1 187 ? -4.271 -4.241 19.122 1.00 80.88 187 THR A N 1
ATOM 1489 C CA . THR A 1 187 ? -3.372 -3.219 19.655 1.00 80.88 187 THR A CA 1
ATOM 1490 C C . THR A 1 187 ? -2.521 -3.824 20.761 1.00 80.88 187 THR A C 1
ATOM 1492 O O . THR A 1 187 ? -3.060 -4.467 21.662 1.00 80.88 187 THR A O 1
ATOM 1495 N N . PHE A 1 188 ? -1.207 -3.623 20.710 1.00 70.81 188 PHE A N 1
ATOM 1496 C CA . PHE A 1 188 ? -0.292 -4.098 21.755 1.00 70.81 188 PHE A CA 1
ATOM 1497 C C . PHE A 1 188 ? 0.229 -2.975 22.653 1.00 70.81 188 PHE A C 1
ATOM 1499 O O . PHE A 1 188 ? 0.754 -3.234 23.730 1.00 70.81 188 PHE A O 1
ATOM 1506 N N . VAL A 1 189 ? 0.044 -1.730 22.219 1.00 65.12 189 VAL A N 1
ATOM 1507 C CA . VAL A 1 189 ? 0.312 -0.518 22.992 1.00 65.12 189 VAL A CA 1
ATOM 1508 C C . VAL A 1 189 ? -0.979 0.286 23.139 1.00 65.12 189 VAL A C 1
ATOM 1510 O O . VAL A 1 189 ? -1.866 0.164 22.284 1.00 65.12 189 VAL A O 1
ATOM 1513 N N . PRO A 1 190 ? -1.109 1.117 24.188 1.00 66.12 190 PRO A N 1
ATOM 1514 C CA . PRO A 1 190 ? -2.179 2.098 24.250 1.00 66.12 190 PRO A CA 1
ATOM 1515 C C . PRO A 1 190 ? -2.145 2.983 23.002 1.00 66.12 190 PRO A C 1
ATOM 1517 O O . PRO A 1 190 ? -1.098 3.513 22.635 1.00 66.12 190 PRO A O 1
ATOM 1520 N N . PHE A 1 191 ? -3.293 3.153 22.359 1.00 66.38 191 PHE A N 1
ATOM 1521 C CA . PHE A 1 191 ? -3.499 4.159 21.326 1.00 66.38 191 PHE A CA 1
ATOM 1522 C C . PHE A 1 191 ? -4.595 5.103 21.813 1.00 66.38 191 PHE A C 1
ATOM 1524 O O . PHE A 1 191 ? -5.543 4.682 22.479 1.00 66.38 191 PHE A O 1
ATOM 1531 N N . SER A 1 192 ? -4.444 6.392 21.536 1.00 66.81 192 SER A N 1
ATOM 1532 C CA . SER A 1 192 ? -5.447 7.388 21.888 1.00 66.81 192 SER A CA 1
ATOM 1533 C C . SER A 1 192 ? -6.468 7.522 20.764 1.00 66.81 192 SER A C 1
ATOM 1535 O O . SER A 1 192 ? -6.134 7.554 19.580 1.00 66.81 192 SER A O 1
ATOM 1537 N N . LEU A 1 193 ? -7.737 7.620 21.146 1.00 80.25 193 LEU A N 1
ATOM 1538 C CA . LEU A 1 193 ? -8.772 8.158 20.273 1.00 80.25 193 LEU A CA 1
ATOM 1539 C C . LEU A 1 193 ? -8.758 9.685 20.372 1.00 80.25 193 LEU A C 1
ATOM 1541 O O . LEU A 1 193 ? -8.335 10.241 21.388 1.00 80.25 193 LEU A O 1
ATOM 1545 N N . ALA A 1 194 ? -9.273 10.366 19.347 1.00 77.12 194 ALA A N 1
ATOM 1546 C CA . ALA A 1 194 ? -9.541 11.795 19.450 1.00 77.12 194 ALA A CA 1
ATOM 1547 C C . ALA A 1 194 ? -10.484 12.052 20.639 1.00 77.12 194 ALA A C 1
ATOM 1549 O O . ALA A 1 194 ? -11.584 11.496 20.693 1.00 77.12 194 ALA A O 1
ATOM 1550 N N . ALA A 1 195 ? -10.034 12.862 21.597 1.00 85.25 195 ALA A N 1
ATOM 1551 C CA . ALA A 1 195 ? -10.802 13.237 22.777 1.00 85.25 195 ALA A CA 1
ATOM 1552 C C . ALA A 1 195 ? -11.597 14.511 22.468 1.00 85.25 195 ALA A C 1
ATOM 1554 O O . ALA A 1 195 ? -11.020 15.590 22.347 1.00 85.25 195 ALA A O 1
ATOM 1555 N N . LEU A 1 196 ? -12.912 14.382 22.301 1.00 84.69 196 LEU A N 1
ATOM 1556 C CA . LEU A 1 196 ? -13.786 15.463 21.846 1.00 84.69 196 LEU A CA 1
ATOM 1557 C C . LEU A 1 196 ? -14.925 15.675 22.845 1.00 84.69 196 LEU A C 1
ATOM 1559 O O . LEU A 1 196 ? -15.493 14.715 23.358 1.00 84.69 196 LEU A O 1
ATOM 1563 N N . ASN A 1 197 ? -15.283 16.936 23.091 1.00 86.69 197 ASN A N 1
ATOM 1564 C CA . ASN A 1 197 ? -16.419 17.314 23.943 1.00 86.69 197 ASN A CA 1
ATOM 1565 C C . ASN A 1 197 ? -17.720 17.547 23.154 1.00 86.69 197 ASN A C 1
ATOM 1567 O O . ASN A 1 197 ? -18.766 17.840 23.728 1.00 86.69 197 ASN A O 1
ATOM 1571 N N . LYS A 1 198 ? -17.647 17.450 21.828 1.00 84.94 198 LYS A N 1
ATOM 1572 C CA . LYS A 1 198 ? -18.770 17.571 20.908 1.00 84.94 198 LYS A CA 1
ATOM 1573 C C . LYS A 1 198 ? -18.618 16.497 19.846 1.00 84.94 198 LYS A C 1
ATOM 1575 O O . LYS A 1 198 ? -17.501 16.155 19.459 1.00 84.94 198 LYS A O 1
ATOM 1580 N N . THR A 1 199 ? -19.746 15.976 19.370 1.00 80.81 199 THR A N 1
ATOM 1581 C CA . THR A 1 199 ? -19.730 15.133 18.172 1.00 80.81 199 THR A CA 1
ATOM 1582 C C . THR A 1 199 ? -19.109 15.942 17.036 1.00 80.81 199 THR A C 1
ATOM 1584 O O . THR A 1 199 ? -19.579 17.055 16.795 1.00 80.81 199 THR A O 1
ATOM 1587 N N . PRO A 1 200 ? -18.061 15.438 16.372 1.00 73.25 200 PRO A N 1
ATOM 1588 C CA . PRO A 1 200 ? -17.444 16.181 15.290 1.00 73.25 200 PRO A CA 1
ATOM 1589 C C . PRO A 1 200 ? -18.469 16.455 14.177 1.00 73.25 200 PRO A C 1
ATOM 1591 O O . PRO A 1 200 ? -19.104 15.542 13.648 1.00 73.25 200 PRO A O 1
ATOM 1594 N N . GLU A 1 201 ? -18.660 17.739 13.875 1.00 66.00 201 GLU A N 1
ATOM 1595 C CA . GLU A 1 201 ? -19.509 18.241 12.793 1.00 66.00 201 GLU A CA 1
ATOM 1596 C C . GLU A 1 201 ? -18.645 18.431 11.541 1.00 66.00 201 GLU A C 1
ATOM 1598 O O . GLU A 1 201 ? -17.494 18.852 11.641 1.00 66.00 201 GLU A O 1
ATOM 1603 N N . GLY A 1 202 ? -19.176 18.118 10.357 1.00 56.59 202 GLY A N 1
ATOM 1604 C CA . GLY A 1 202 ? -18.466 18.381 9.101 1.00 56.59 202 GLY A CA 1
ATOM 1605 C C . GLY A 1 202 ? -17.397 17.357 8.703 1.00 56.59 202 GLY A C 1
ATOM 1606 O O . GLY A 1 202 ? -16.584 17.659 7.838 1.00 56.59 202 GLY A O 1
ATOM 1607 N N . ILE A 1 203 ? -17.409 16.132 9.245 1.00 54.09 203 ILE A N 1
ATOM 1608 C CA . ILE A 1 203 ? -16.547 15.027 8.761 1.00 54.09 203 ILE A CA 1
ATOM 1609 C C . ILE A 1 203 ? -17.110 14.390 7.475 1.00 54.09 203 ILE A C 1
ATOM 1611 O O . ILE A 1 203 ? -17.102 13.172 7.297 1.00 54.09 203 ILE A O 1
ATOM 1615 N N . HIS A 1 204 ? -17.660 15.222 6.595 1.00 52.03 204 HIS A N 1
ATOM 1616 C CA . HIS A 1 204 ? -18.068 14.809 5.266 1.00 52.03 204 HIS A CA 1
ATOM 1617 C C . HIS A 1 204 ? -16.807 14.698 4.428 1.00 52.03 204 HIS A C 1
ATOM 1619 O O . HIS A 1 204 ? -16.288 15.697 3.936 1.00 52.03 204 HIS A O 1
ATOM 1625 N N . TYR A 1 205 ? -16.283 13.488 4.315 1.00 45.50 205 TYR A N 1
ATOM 1626 C CA . TYR A 1 205 ? -15.324 13.177 3.275 1.00 45.50 205 TYR A CA 1
ATOM 1627 C C . TYR A 1 205 ? -16.026 12.268 2.276 1.00 45.50 205 TYR A C 1
ATOM 1629 O O . TYR A 1 205 ? -16.808 11.399 2.664 1.00 45.50 205 TYR A O 1
ATOM 1637 N N . GLU A 1 206 ? -15.813 12.516 0.988 1.00 45.19 206 GLU A N 1
ATOM 1638 C CA . GLU A 1 206 ? -16.336 11.655 -0.064 1.00 45.19 206 GLU A CA 1
ATOM 1639 C C . GLU A 1 206 ? -15.653 10.292 0.070 1.00 45.19 206 GLU A C 1
ATOM 1641 O O . GLU A 1 206 ? -14.497 10.106 -0.301 1.00 45.19 206 GLU A O 1
ATOM 1646 N N . ASN A 1 207 ? -16.341 9.338 0.696 1.00 44.62 207 ASN A N 1
ATOM 1647 C CA . ASN A 1 207 ? -15.865 7.975 0.790 1.00 44.62 207 ASN A CA 1
ATOM 1648 C C . ASN A 1 207 ? -16.405 7.211 -0.417 1.00 44.62 207 ASN A C 1
ATOM 1650 O O . ASN A 1 207 ? -17.455 6.566 -0.361 1.00 44.62 207 ASN A O 1
ATOM 1654 N N . CYS A 1 208 ? -15.657 7.268 -1.518 1.00 41.59 208 CYS A N 1
ATOM 1655 C CA . CYS A 1 208 ? -15.991 6.574 -2.761 1.00 41.59 208 CYS A CA 1
ATOM 1656 C C . CYS A 1 208 ? -16.076 5.044 -2.599 1.00 41.59 208 CYS A C 1
ATOM 1658 O O . CYS A 1 208 ? -16.625 4.374 -3.466 1.00 41.59 208 CYS A O 1
ATOM 1660 N N . GLN A 1 209 ? -15.570 4.469 -1.496 1.00 38.97 209 GLN A N 1
ATOM 1661 C CA . GLN A 1 209 ? -15.714 3.036 -1.204 1.00 38.97 209 GLN A CA 1
ATOM 1662 C C . GLN A 1 209 ? -17.100 2.678 -0.658 1.00 38.97 209 GLN A C 1
ATOM 1664 O O . GLN A 1 209 ? -17.519 1.528 -0.758 1.00 38.97 209 GLN A O 1
ATOM 1669 N N . LEU A 1 210 ? -17.784 3.646 -0.049 1.00 44.16 210 LEU A N 1
ATOM 1670 C CA . LEU A 1 210 ? -19.125 3.501 0.512 1.00 44.16 210 LEU A CA 1
ATOM 1671 C C . LEU A 1 210 ? -20.188 4.205 -0.343 1.00 44.16 210 LEU A C 1
ATOM 1673 O O . LEU A 1 210 ? -21.345 4.239 0.067 1.00 44.16 210 LEU A O 1
ATOM 1677 N N . GLU A 1 211 ? -19.786 4.802 -1.475 1.00 54.28 211 GLU A N 1
ATOM 1678 C CA . GLU A 1 211 ? -20.614 5.693 -2.303 1.00 54.28 211 GLU A CA 1
ATOM 1679 C C . GLU A 1 211 ? -21.345 6.750 -1.450 1.00 54.28 211 GLU A C 1
ATOM 1681 O O . GLU A 1 211 ? -22.507 7.085 -1.675 1.00 54.28 211 GLU A O 1
ATOM 1686 N N . SER A 1 212 ? -20.669 7.251 -0.407 1.00 55.50 212 SER A N 1
ATOM 1687 C CA . SER A 1 212 ? -21.276 8.086 0.627 1.00 55.50 212 SER A CA 1
ATOM 1688 C C . SER A 1 212 ? -20.336 9.200 1.070 1.00 55.50 212 SER A C 1
ATOM 1690 O O . SER A 1 212 ? -19.148 8.990 1.291 1.00 55.50 212 SER A O 1
ATOM 1692 N N . VAL A 1 213 ? -20.903 10.388 1.263 1.00 60.09 213 VAL A N 1
ATOM 1693 C CA . VAL A 1 213 ? -20.247 11.554 1.884 1.00 60.09 213 VAL A CA 1
ATOM 1694 C C . VAL A 1 213 ? -20.419 11.568 3.412 1.00 60.09 213 VAL A C 1
ATOM 1696 O O . VAL A 1 213 ? -20.266 12.600 4.066 1.00 60.09 213 VAL A O 1
ATOM 1699 N N . GLY A 1 214 ? -20.848 10.444 3.990 1.00 63.97 214 GLY A N 1
ATOM 1700 C CA . GLY A 1 214 ? -21.105 10.282 5.416 1.00 63.97 214 GLY A CA 1
ATOM 1701 C C . GLY A 1 214 ? -19.883 9.817 6.204 1.00 63.97 214 GLY A C 1
ATOM 1702 O O . GLY A 1 214 ? -18.903 9.313 5.660 1.00 63.97 214 GLY A O 1
ATOM 1703 N N . VAL A 1 215 ? -19.979 9.937 7.527 1.00 71.19 215 VAL A N 1
ATOM 1704 C CA . VAL A 1 215 ? -19.016 9.314 8.440 1.00 71.19 215 VAL A CA 1
ATOM 1705 C C . VAL A 1 215 ? -19.055 7.793 8.222 1.00 71.19 215 VAL A C 1
ATOM 1707 O O . VAL A 1 215 ? -20.143 7.218 8.202 1.00 71.19 215 VAL A O 1
ATOM 1710 N N . PRO A 1 216 ? -17.917 7.100 8.075 1.00 71.25 216 PRO A N 1
ATOM 1711 C CA . PRO A 1 216 ? -17.919 5.649 7.966 1.00 71.25 216 PRO A CA 1
ATOM 1712 C C . PRO A 1 216 ? -18.426 4.998 9.242 1.00 71.25 216 PRO A C 1
ATOM 1714 O O . PRO A 1 216 ? -18.046 5.374 10.358 1.00 71.25 216 PRO A O 1
ATOM 1717 N N . VAL A 1 217 ? -19.224 3.955 9.068 1.00 78.31 217 VAL A N 1
ATOM 1718 C CA . VAL A 1 217 ? -19.585 3.036 10.146 1.00 78.31 217 VAL A CA 1
ATOM 1719 C C . VAL A 1 217 ? -18.309 2.458 10.760 1.00 78.31 217 VAL A C 1
ATOM 1721 O O . VAL A 1 217 ? -17.407 2.030 10.043 1.00 78.31 217 VAL A O 1
ATOM 1724 N N . GLY A 1 218 ? -18.226 2.465 12.088 1.00 77.81 218 GLY A N 1
ATOM 1725 C CA . GLY A 1 218 ? -17.037 2.055 12.833 1.00 77.81 218 GLY A CA 1
ATOM 1726 C C . GLY A 1 218 ? -16.095 3.199 13.216 1.00 77.81 218 GLY A C 1
ATOM 1727 O O . GLY A 1 218 ? -15.122 2.946 13.918 1.00 77.81 218 GLY A O 1
ATOM 1728 N N . THR A 1 219 ? -16.360 4.448 12.810 1.00 82.44 219 THR A N 1
ATOM 1729 C CA . THR A 1 219 ? -15.560 5.609 13.251 1.00 82.44 219 THR A CA 1
ATOM 1730 C C . THR A 1 219 ? -15.665 5.795 14.766 1.00 82.44 219 THR A C 1
ATOM 1732 O O . THR A 1 219 ? -16.777 5.862 15.290 1.00 82.44 219 THR A O 1
ATOM 1735 N N . LEU A 1 220 ? -14.524 5.914 15.459 1.00 88.00 220 LEU A N 1
ATOM 1736 C CA . LEU A 1 220 ? -14.447 6.012 16.922 1.00 88.00 220 LEU A CA 1
ATOM 1737 C C . LEU A 1 220 ? -13.908 7.371 17.397 1.00 88.00 220 LEU A C 1
ATOM 1739 O O . LEU A 1 220 ? -12.924 7.872 16.857 1.00 88.00 220 LEU A O 1
ATOM 1743 N N . TYR A 1 221 ? -14.489 7.922 18.466 1.00 88.00 221 TYR A N 1
ATOM 1744 C CA . TYR A 1 221 ? -13.888 9.007 19.257 1.00 88.00 221 TYR A CA 1
ATOM 1745 C C . TYR A 1 221 ? -14.162 8.813 20.756 1.00 88.00 221 TYR A C 1
ATOM 1747 O O . TYR A 1 221 ? -15.107 8.119 21.135 1.00 88.00 221 TYR A O 1
ATOM 1755 N N . TYR A 1 222 ? -13.338 9.410 21.617 1.00 90.06 222 TYR A N 1
ATOM 1756 C CA . TYR A 1 222 ? -13.567 9.426 23.062 1.00 90.06 222 TYR A CA 1
ATOM 1757 C C . TYR A 1 222 ? -14.335 10.693 23.452 1.00 90.06 222 TYR A C 1
ATOM 1759 O O . TYR A 1 222 ? -13.829 11.805 23.301 1.00 90.06 222 TYR A O 1
ATOM 1767 N N . ASP A 1 223 ? -15.566 10.528 23.929 1.00 91.69 223 ASP A N 1
ATOM 1768 C CA . ASP A 1 223 ? -16.421 11.621 24.382 1.00 91.69 223 ASP A CA 1
ATOM 1769 C C . ASP A 1 223 ? -16.032 12.032 25.803 1.00 91.69 223 ASP A C 1
ATOM 1771 O O . ASP A 1 223 ? -16.303 11.313 26.769 1.00 91.69 223 ASP A O 1
ATOM 1775 N N . THR A 1 224 ? -15.399 13.197 25.935 1.00 90.81 224 THR A N 1
ATOM 1776 C CA . THR A 1 224 ? -14.897 13.689 27.224 1.00 90.81 224 THR A CA 1
ATOM 1777 C C . THR A 1 224 ? -16.003 14.151 28.166 1.00 90.81 224 THR A C 1
ATOM 1779 O O . THR A 1 224 ? -15.761 14.237 29.366 1.00 90.81 224 THR A O 1
ATOM 1782 N N . THR A 1 225 ? -17.215 14.413 27.663 1.00 92.12 225 THR A N 1
ATOM 1783 C CA . THR A 1 225 ? -18.343 14.859 28.500 1.00 92.12 225 THR A CA 1
ATOM 1784 C C . THR A 1 225 ? -18.988 13.711 29.268 1.00 92.12 225 THR A C 1
ATOM 1786 O O . THR A 1 225 ? -19.512 13.917 30.360 1.00 92.12 225 THR A O 1
ATOM 1789 N N . VAL A 1 226 ? -18.917 12.494 28.719 1.00 90.00 226 VAL A N 1
ATOM 1790 C CA . VAL A 1 226 ? -19.512 11.279 29.307 1.00 90.00 226 VAL A CA 1
ATOM 1791 C C . VAL A 1 226 ? -18.445 10.264 29.737 1.00 90.00 226 VAL A C 1
ATOM 1793 O O . VAL A 1 226 ? -18.746 9.323 30.468 1.00 90.00 226 VAL A O 1
ATOM 1796 N N . GLY A 1 227 ? -17.194 10.435 29.302 1.00 89.88 227 GLY A N 1
ATOM 1797 C CA . GLY A 1 227 ? -16.093 9.522 29.608 1.00 89.88 227 GLY A CA 1
ATOM 1798 C C . GLY A 1 227 ? -16.233 8.164 28.918 1.00 89.88 227 GLY A C 1
ATOM 1799 O O . GLY A 1 227 ? -15.917 7.131 29.504 1.00 89.88 227 GLY A O 1
ATOM 1800 N N . LYS A 1 228 ? -16.770 8.140 27.691 1.00 90.94 228 LYS A N 1
ATOM 1801 C CA . LYS A 1 228 ? -17.066 6.906 26.946 1.00 90.94 228 LYS A CA 1
ATOM 1802 C C . LYS A 1 228 ? -16.615 6.999 25.497 1.00 90.94 228 LYS A C 1
ATOM 1804 O O . LYS A 1 228 ? -16.604 8.072 24.902 1.00 90.94 228 LYS A O 1
ATOM 1809 N N . VAL A 1 229 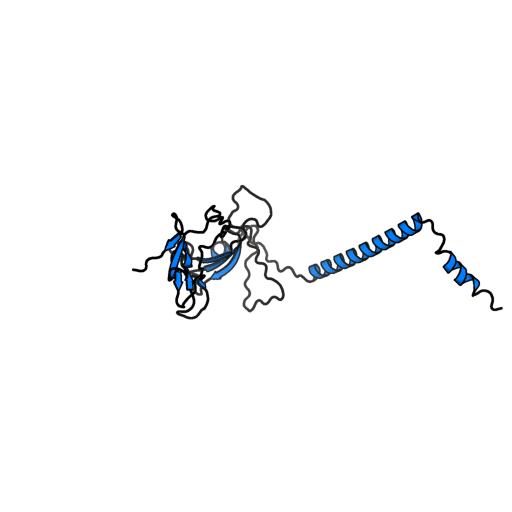? -16.307 5.851 24.900 1.00 90.88 229 VAL A N 1
ATOM 1810 C CA . VAL A 1 229 ? -16.057 5.768 23.457 1.00 90.88 229 VAL A CA 1
ATOM 1811 C C . VAL A 1 229 ? -17.387 5.804 22.711 1.00 90.88 229 VAL A C 1
ATOM 1813 O O . VAL A 1 229 ? -18.319 5.070 23.048 1.00 90.88 229 VAL A O 1
ATOM 1816 N N . ARG A 1 230 ? -17.472 6.641 21.678 1.00 91.56 230 ARG A N 1
ATOM 1817 C CA . ARG A 1 230 ? -18.567 6.648 20.709 1.00 91.56 230 ARG A CA 1
ATOM 1818 C C . ARG A 1 230 ? -18.128 6.027 19.398 1.00 91.56 230 ARG A C 1
ATOM 1820 O O . ARG A 1 230 ? -17.030 6.295 18.927 1.00 91.56 230 ARG A O 1
ATOM 1827 N N . CYS A 1 231 ? -19.028 5.250 18.810 1.00 91.12 231 CYS A N 1
ATOM 1828 C CA . CYS A 1 231 ? -18.893 4.630 17.504 1.00 91.12 231 CYS A CA 1
ATOM 1829 C C . CYS A 1 231 ? -20.012 5.115 16.579 1.00 91.12 231 CYS A C 1
ATOM 1831 O O . CYS A 1 231 ? -21.177 5.171 16.990 1.00 91.12 231 CYS A O 1
ATOM 1833 N N . TYR A 1 232 ? -19.679 5.474 15.341 1.00 88.12 232 TYR A N 1
ATOM 1834 C CA . TYR A 1 232 ? -20.686 5.736 14.319 1.00 88.12 232 TYR A CA 1
ATOM 1835 C C . TYR A 1 232 ? -21.243 4.412 13.786 1.00 88.12 232 TYR A C 1
ATOM 1837 O O . TYR A 1 232 ? -20.492 3.533 13.369 1.00 88.12 232 TYR A O 1
ATOM 1845 N N . THR A 1 233 ? -22.562 4.258 13.809 1.00 87.12 233 THR A N 1
ATOM 1846 C CA . THR A 1 233 ? -23.282 3.064 13.343 1.00 87.12 233 THR A CA 1
ATOM 1847 C C . THR A 1 233 ? -24.237 3.433 12.209 1.00 87.12 233 THR A C 1
ATOM 1849 O O . THR A 1 233 ? -24.437 4.614 11.929 1.00 87.12 233 THR A O 1
ATOM 1852 N N . ASN A 1 234 ? -24.896 2.439 11.607 1.00 83.69 234 ASN A N 1
ATOM 1853 C CA . ASN A 1 234 ? -25.963 2.677 10.624 1.00 83.69 234 ASN A CA 1
ATOM 1854 C C . ASN A 1 234 ? -27.120 3.535 11.176 1.00 83.69 234 ASN A C 1
ATOM 1856 O O . ASN A 1 234 ? -27.850 4.151 10.409 1.00 83.69 234 ASN A O 1
ATOM 1860 N N . GLU A 1 235 ? -27.280 3.597 12.499 1.00 87.50 235 GLU A N 1
ATOM 1861 C CA . GLU A 1 235 ? -28.319 4.376 13.181 1.00 87.50 235 GLU A CA 1
ATOM 1862 C C . GLU A 1 235 ? -27.777 5.685 13.789 1.00 87.50 235 GLU A C 1
ATOM 1864 O O . GLU A 1 235 ? -28.438 6.330 14.607 1.00 87.50 235 GLU A O 1
ATOM 1869 N N . GLY A 1 236 ? -26.547 6.067 13.436 1.00 86.88 236 GLY A N 1
ATOM 1870 C CA . GLY A 1 236 ? -25.842 7.221 13.983 1.00 86.88 236 GLY A CA 1
ATOM 1871 C C . GLY A 1 236 ? -24.913 6.876 15.150 1.00 86.88 236 GLY A C 1
ATOM 1872 O O . GLY A 1 236 ? -24.482 5.737 15.330 1.00 86.88 236 GLY A O 1
ATOM 1873 N N . TRP A 1 237 ? -24.551 7.888 15.939 1.00 89.31 237 TRP A N 1
ATOM 1874 C CA . TRP A 1 237 ? -23.548 7.763 16.999 1.00 89.31 237 TRP A CA 1
ATOM 1875 C C . TRP A 1 237 ? -24.078 7.042 18.247 1.00 89.31 237 TRP A C 1
ATOM 1877 O O . TRP A 1 237 ? -24.984 7.536 18.929 1.00 89.31 237 TRP A O 1
ATOM 1887 N N . ARG A 1 238 ? -23.449 5.919 18.602 1.00 92.19 238 ARG A N 1
ATOM 1888 C CA . ARG A 1 238 ? -23.759 5.094 19.780 1.00 92.19 238 ARG A CA 1
ATOM 1889 C C . ARG A 1 238 ? -22.566 5.037 20.732 1.00 92.19 238 ARG A C 1
ATOM 1891 O O . ARG A 1 238 ? -21.423 5.047 20.286 1.00 92.19 238 ARG A O 1
ATOM 1898 N N . TYR A 1 239 ? -22.822 4.980 22.037 1.00 93.00 239 TYR A N 1
ATOM 1899 C CA . TYR A 1 239 ? -21.767 4.693 23.011 1.00 93.00 239 TYR A CA 1
ATOM 1900 C C . TYR A 1 239 ? -21.442 3.203 22.982 1.00 93.00 239 TYR A C 1
ATOM 1902 O O . TYR A 1 239 ? -22.356 2.379 22.974 1.00 93.00 239 TYR A O 1
ATOM 1910 N N . LEU A 1 240 ? -20.156 2.864 22.985 1.00 89.69 240 LEU A N 1
ATOM 1911 C CA . LEU A 1 240 ? -19.737 1.489 23.213 1.00 89.69 240 LEU A CA 1
ATOM 1912 C C . LEU A 1 240 ? -20.063 1.117 24.662 1.00 89.69 240 LEU A C 1
ATOM 1914 O O . LEU A 1 240 ? -19.690 1.831 25.596 1.00 89.69 240 LEU A O 1
ATOM 1918 N N . SER A 1 241 ? -20.775 0.007 24.829 1.00 82.69 241 SER A N 1
ATOM 1919 C CA . SER A 1 241 ? -20.848 -0.688 26.107 1.00 82.69 241 SER A CA 1
ATOM 1920 C C . SER A 1 241 ? -19.706 -1.688 26.133 1.00 82.69 241 SER A C 1
ATOM 1922 O O . SER A 1 241 ? -19.559 -2.468 25.195 1.00 82.69 241 SER A O 1
ATOM 1924 N N . PHE A 1 242 ? -18.896 -1.643 27.181 1.00 74.12 242 PHE A N 1
ATOM 1925 C CA . PHE A 1 242 ? -18.006 -2.751 27.496 1.00 74.12 242 PHE A CA 1
ATOM 1926 C C . PHE A 1 242 ? -18.809 -3.715 28.375 1.00 74.12 242 PHE A C 1
ATOM 1928 O O . PHE A 1 242 ? -19.555 -3.252 29.242 1.00 74.12 242 PHE A O 1
ATOM 1935 N N . GLU A 1 243 ? -18.740 -5.009 28.069 1.00 56.12 243 GLU A N 1
ATOM 1936 C CA . GLU A 1 243 ? -19.235 -6.070 28.958 1.00 56.12 243 GLU A CA 1
ATOM 1937 C C . GLU A 1 243 ? -18.314 -6.225 30.172 1.00 56.12 243 GLU A C 1
ATOM 1939 O O . GLU A 1 243 ? -17.081 -6.055 30.002 1.00 56.12 243 GLU A O 1
#